Protein AF-A0A1F3XSN3-F1 (afdb_monomer_lite)

Structure (mmCIF, N/CA/C/O backbone):
data_AF-A0A1F3XSN3-F1
#
_entry.id   AF-A0A1F3XSN3-F1
#
loop_
_atom_site.group_PDB
_atom_site.id
_atom_site.type_symbol
_atom_site.label_atom_id
_atom_site.label_alt_id
_atom_site.label_comp_id
_atom_site.label_asym_id
_atom_site.label_entity_id
_atom_site.label_seq_id
_atom_site.pdbx_PDB_ins_code
_atom_site.Cartn_x
_atom_site.Cartn_y
_atom_site.Cartn_z
_atom_site.occupancy
_atom_site.B_iso_or_equiv
_atom_site.auth_seq_id
_atom_site.auth_comp_id
_atom_site.auth_asym_id
_atom_site.auth_atom_id
_atom_site.pdbx_PDB_model_num
ATOM 1 N N . MET A 1 1 ? 21.154 65.866 -58.980 1.00 44.75 1 MET A N 1
ATOM 2 C CA . MET A 1 1 ? 21.853 65.305 -57.801 1.00 44.75 1 MET A CA 1
ATOM 3 C C . MET A 1 1 ? 21.197 63.980 -57.447 1.00 44.75 1 MET A C 1
ATOM 5 O O . MET A 1 1 ? 20.109 63.982 -56.892 1.00 44.75 1 MET A O 1
ATOM 9 N N . ILE A 1 2 ? 21.806 62.867 -57.853 1.00 38.47 2 ILE A N 1
ATOM 10 C CA . ILE A 1 2 ? 21.285 61.507 -57.655 1.00 38.47 2 ILE A CA 1
ATOM 11 C C . ILE A 1 2 ? 22.089 60.888 -56.507 1.00 38.47 2 ILE A C 1
ATOM 13 O O . ILE A 1 2 ? 23.313 60.822 -56.593 1.00 38.47 2 ILE A O 1
ATOM 17 N N . ARG A 1 3 ? 21.422 60.500 -55.415 1.00 43.31 3 ARG A N 1
ATOM 18 C CA . ARG A 1 3 ? 22.039 59.786 -54.287 1.00 43.31 3 ARG A CA 1
ATOM 19 C C . ARG A 1 3 ? 21.885 58.281 -54.514 1.00 43.31 3 ARG A C 1
ATOM 21 O O . ARG A 1 3 ? 20.764 57.792 -54.589 1.00 43.31 3 ARG A O 1
ATOM 28 N N . PHE A 1 4 ? 23.005 57.570 -54.611 1.00 36.75 4 PHE A N 1
ATOM 29 C CA . PHE A 1 4 ? 23.053 56.110 -54.550 1.00 36.75 4 PHE A CA 1
ATOM 30 C C . PHE A 1 4 ? 23.064 55.667 -53.080 1.00 36.75 4 PHE A C 1
ATOM 32 O O . PHE A 1 4 ? 23.956 56.056 -52.328 1.00 36.75 4 PHE A O 1
ATOM 39 N N . SER A 1 5 ? 22.085 54.853 -52.682 1.00 39.66 5 SER A N 1
ATOM 40 C CA . SER A 1 5 ? 22.110 54.098 -51.425 1.00 39.66 5 SER A CA 1
ATOM 41 C C . SER A 1 5 ? 22.762 52.742 -51.675 1.00 39.66 5 SER A C 1
ATOM 43 O O . SER A 1 5 ? 22.274 51.960 -52.489 1.00 39.66 5 SER A O 1
ATOM 45 N N . ALA A 1 6 ? 23.857 52.460 -50.973 1.00 37.88 6 ALA A N 1
ATOM 46 C CA . ALA A 1 6 ? 24.464 51.137 -50.924 1.00 37.88 6 ALA A CA 1
ATOM 47 C C . ALA A 1 6 ? 23.688 50.256 -49.931 1.00 37.88 6 ALA A C 1
ATOM 49 O O . ALA A 1 6 ? 23.520 50.623 -48.769 1.00 37.88 6 ALA A O 1
ATOM 50 N N . ILE A 1 7 ? 23.211 49.101 -50.396 1.00 38.38 7 ILE A N 1
ATOM 51 C CA . ILE A 1 7 ? 22.604 48.055 -49.566 1.00 38.38 7 ILE A CA 1
ATOM 52 C C . ILE A 1 7 ? 23.716 47.071 -49.192 1.00 38.38 7 ILE A C 1
ATOM 54 O O . ILE A 1 7 ? 24.307 46.435 -50.062 1.00 38.38 7 ILE A O 1
ATOM 58 N N . LEU A 1 8 ? 24.007 46.963 -47.896 1.00 32.59 8 LEU A N 1
ATOM 59 C CA . LEU A 1 8 ? 24.939 45.992 -47.329 1.00 32.59 8 LEU A CA 1
ATOM 60 C C . LEU A 1 8 ? 24.173 44.690 -47.039 1.00 32.59 8 LEU A C 1
ATOM 62 O O . LEU A 1 8 ? 23.321 44.659 -46.153 1.00 32.59 8 LEU A O 1
ATOM 66 N N . LEU A 1 9 ? 24.454 43.626 -47.794 1.00 31.66 9 LEU A N 1
ATOM 67 C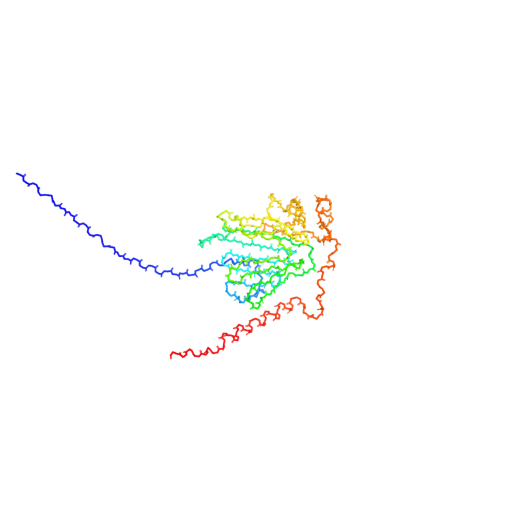 CA . LEU A 1 9 ? 23.906 42.290 -47.548 1.00 31.66 9 LEU A CA 1
ATOM 68 C C . LEU A 1 9 ? 24.814 41.553 -46.549 1.00 31.66 9 LEU A C 1
ATOM 70 O O . LEU A 1 9 ? 25.959 41.237 -46.864 1.00 31.66 9 LEU A O 1
ATOM 74 N N . VAL A 1 10 ? 24.310 41.276 -45.346 1.00 33.00 10 VAL A N 1
ATOM 75 C CA . VAL A 1 10 ? 24.984 40.421 -44.357 1.00 33.00 10 VAL A CA 1
ATOM 76 C C . VAL A 1 10 ? 24.476 38.994 -44.548 1.00 33.00 10 VAL A C 1
ATOM 78 O O . VAL A 1 10 ? 23.323 38.697 -44.248 1.00 33.00 10 VAL A O 1
ATOM 81 N N . ALA A 1 11 ? 25.326 38.111 -45.072 1.00 33.09 11 ALA A N 1
ATOM 82 C CA . ALA A 1 11 ? 25.034 36.686 -45.191 1.00 33.09 11 ALA A CA 1
ATOM 83 C C . ALA A 1 11 ? 25.354 35.978 -43.864 1.00 33.09 11 ALA A C 1
ATOM 85 O O . ALA A 1 11 ? 26.515 35.863 -43.472 1.00 33.09 11 ALA A O 1
ATOM 86 N N . THR A 1 12 ? 24.325 35.511 -43.159 1.00 36.56 12 THR A N 1
ATOM 87 C CA . THR A 1 12 ? 24.472 34.697 -41.946 1.00 36.56 12 THR A CA 1
ATOM 88 C C . THR A 1 12 ? 24.607 33.226 -42.338 1.00 36.56 12 THR A C 1
ATOM 90 O O . THR A 1 12 ? 23.674 32.627 -42.865 1.00 36.56 12 THR A O 1
ATOM 93 N N . ILE A 1 13 ? 25.779 32.642 -42.091 1.00 37.22 13 ILE A N 1
ATOM 94 C CA . ILE A 1 13 ? 26.042 31.211 -42.280 1.00 37.22 13 ILE A CA 1
ATOM 95 C C . ILE A 1 13 ? 25.455 30.458 -41.077 1.00 37.22 13 ILE A C 1
ATOM 97 O O . ILE A 1 13 ? 25.940 30.598 -39.956 1.00 37.22 13 ILE A O 1
ATOM 101 N N . LEU A 1 14 ? 24.404 29.667 -41.306 1.00 33.69 14 LEU A N 1
ATOM 102 C CA . LEU A 1 14 ? 23.848 28.728 -40.328 1.00 33.69 14 LEU A CA 1
ATOM 103 C C . LEU A 1 14 ? 24.629 27.409 -40.393 1.00 33.69 14 LEU A C 1
ATOM 105 O O . LEU A 1 14 ? 24.553 26.686 -41.383 1.00 33.69 14 LEU A O 1
ATOM 109 N N . ILE A 1 15 ? 25.368 27.093 -39.329 1.00 38.47 15 ILE A N 1
ATOM 110 C CA . ILE A 1 15 ? 25.980 25.775 -39.119 1.00 38.47 15 ILE A CA 1
ATOM 111 C C . ILE A 1 15 ? 24.962 24.904 -38.361 1.00 38.47 15 ILE A C 1
ATOM 113 O O . ILE A 1 15 ? 24.544 25.302 -37.270 1.00 38.47 15 ILE A O 1
ATOM 117 N N . PRO A 1 16 ? 24.555 23.727 -38.871 1.00 38.25 16 PRO A N 1
ATOM 118 C CA . PRO A 1 16 ? 23.726 22.808 -38.103 1.00 38.25 16 PRO A CA 1
ATOM 119 C C . PRO A 1 16 ? 24.579 22.118 -37.029 1.00 38.25 16 PRO A C 1
ATOM 121 O O . PRO A 1 16 ? 25.431 21.283 -37.324 1.00 38.25 16 PRO A O 1
ATOM 124 N N . PHE A 1 17 ? 24.336 22.461 -35.764 1.00 35.25 17 PHE A N 1
ATOM 125 C CA . PHE A 1 17 ? 24.811 21.682 -34.622 1.00 35.25 17 PHE A CA 1
ATOM 126 C C . PHE A 1 17 ? 23.989 20.390 -34.524 1.00 35.25 17 PHE A C 1
ATOM 128 O O . PHE A 1 17 ? 22.885 20.374 -33.985 1.00 35.25 17 PHE A O 1
ATOM 135 N N . SER A 1 18 ? 24.527 19.289 -35.043 1.00 41.16 18 SER A N 1
ATOM 136 C CA . SER A 1 18 ? 24.041 17.942 -34.743 1.00 41.16 18 SER A CA 1
ATOM 137 C C . SER A 1 18 ? 24.641 17.474 -33.414 1.00 41.16 18 SER A C 1
ATOM 139 O O . SER A 1 18 ? 25.705 16.858 -33.383 1.00 41.16 18 SER A O 1
ATOM 141 N N . SER A 1 19 ? 23.984 17.783 -32.297 1.00 37.16 19 SER A N 1
ATOM 142 C CA . SER A 1 19 ? 24.334 17.212 -30.993 1.00 37.16 19 SER A CA 1
ATOM 143 C C . SER A 1 19 ? 23.537 15.931 -30.749 1.00 37.16 19 SER A C 1
ATOM 145 O O . SER A 1 19 ? 22.473 15.952 -30.130 1.00 37.16 19 SER A O 1
ATOM 147 N N . SER A 1 20 ? 24.070 14.804 -31.218 1.00 41.81 20 SER A N 1
ATOM 148 C CA . SER A 1 20 ? 23.657 13.474 -30.768 1.00 41.81 20 SER A CA 1
ATOM 149 C C . SER A 1 20 ? 24.360 13.154 -29.448 1.00 41.81 20 SER A C 1
ATOM 151 O O . SER A 1 20 ? 25.423 12.543 -29.436 1.00 41.81 20 SER A O 1
ATOM 153 N N . PHE A 1 21 ? 23.772 13.576 -28.330 1.00 37.62 21 PHE A N 1
ATOM 154 C CA . PHE A 1 21 ? 24.111 13.070 -26.998 1.00 37.62 21 PHE A CA 1
ATOM 155 C C . PHE A 1 21 ? 22.884 12.356 -26.428 1.00 37.62 21 PHE A C 1
ATOM 157 O O . PHE A 1 21 ? 22.103 12.923 -25.671 1.00 37.62 21 PHE A O 1
ATOM 164 N N . ALA A 1 22 ? 22.706 11.090 -26.807 1.00 36.38 22 ALA A N 1
ATOM 165 C CA . ALA A 1 22 ? 21.833 10.170 -26.088 1.00 36.38 22 ALA A CA 1
ATOM 166 C C . ALA A 1 22 ? 22.647 9.527 -24.957 1.00 36.38 22 ALA A C 1
ATOM 168 O O . ALA A 1 22 ? 23.094 8.388 -25.053 1.00 36.38 22 ALA A O 1
ATOM 169 N N . ALA A 1 23 ? 22.896 10.287 -23.891 1.00 35.91 23 ALA A N 1
ATOM 170 C CA . ALA A 1 23 ? 23.282 9.695 -22.620 1.00 35.91 23 ALA A CA 1
ATOM 171 C C . ALA A 1 23 ? 21.993 9.213 -21.942 1.00 35.91 23 ALA A C 1
ATOM 173 O O . ALA A 1 23 ? 21.314 9.985 -21.269 1.00 35.91 23 ALA A O 1
ATOM 174 N N . GLU A 1 24 ? 21.626 7.945 -22.147 1.00 36.31 24 GLU A N 1
ATOM 175 C CA . GLU A 1 24 ? 20.597 7.270 -21.349 1.00 36.31 24 GLU A CA 1
ATOM 176 C C . GLU A 1 24 ? 21.097 7.104 -19.903 1.00 36.31 24 GLU A C 1
ATOM 178 O O . GLU A 1 24 ? 21.487 6.022 -19.464 1.00 36.31 24 GLU A O 1
ATOM 183 N N . SER A 1 25 ? 21.092 8.183 -19.119 1.00 34.25 25 SER A N 1
ATOM 184 C CA . SER A 1 25 ? 21.145 8.071 -17.665 1.00 34.25 25 SER A CA 1
ATOM 185 C C . SER A 1 25 ? 19.733 7.755 -17.170 1.00 34.25 25 SER A C 1
ATOM 187 O O . SER A 1 25 ? 18.961 8.617 -16.759 1.00 34.25 25 SER A O 1
ATOM 189 N N . SER A 1 26 ? 19.347 6.477 -17.240 1.00 37.62 26 SER A N 1
ATOM 190 C CA . SER A 1 26 ? 18.107 6.023 -16.610 1.00 37.62 26 SER A CA 1
ATOM 191 C C . SER A 1 26 ? 18.273 6.114 -15.088 1.00 37.62 26 SER A C 1
ATOM 193 O O . SER A 1 26 ? 18.735 5.168 -14.443 1.00 37.62 26 SER A O 1
ATOM 195 N N . LEU A 1 27 ? 17.948 7.271 -14.514 1.00 36.56 27 LEU A N 1
ATOM 196 C CA . LEU A 1 27 ? 17.851 7.482 -13.075 1.00 36.56 27 LEU A CA 1
ATOM 197 C C . LEU A 1 27 ? 16.723 6.598 -12.544 1.00 36.56 27 LEU A C 1
ATOM 199 O O . LEU A 1 27 ? 15.541 6.907 -12.660 1.00 36.56 27 LEU A O 1
ATOM 203 N N . ARG A 1 28 ? 17.104 5.439 -12.006 1.00 48.97 28 ARG A N 1
ATOM 204 C CA . ARG A 1 28 ? 16.204 4.577 -11.242 1.00 48.97 28 ARG A CA 1
ATOM 205 C C . ARG A 1 28 ? 16.094 5.165 -9.844 1.00 48.97 28 ARG A C 1
ATOM 207 O O . ARG A 1 28 ? 17.091 5.631 -9.294 1.00 48.97 28 ARG A O 1
ATOM 214 N N . PHE A 1 29 ? 14.908 5.107 -9.252 1.00 42.91 29 PHE A N 1
ATOM 215 C CA . PHE A 1 29 ? 14.800 5.225 -7.806 1.00 42.91 29 PHE A CA 1
ATOM 216 C C . PHE A 1 29 ? 15.586 4.053 -7.202 1.00 42.91 29 PHE A C 1
ATOM 218 O O . PHE A 1 29 ? 15.157 2.900 -7.260 1.00 42.91 29 PHE A O 1
ATOM 225 N N . VAL A 1 30 ? 16.796 4.343 -6.732 1.00 50.53 30 VAL A N 1
ATOM 226 C CA . VAL A 1 30 ? 17.610 3.417 -5.949 1.00 50.53 30 VAL A CA 1
ATOM 227 C C . VAL A 1 30 ? 17.222 3.696 -4.499 1.00 50.53 30 VAL A C 1
ATOM 229 O O . VAL A 1 30 ? 17.349 4.853 -4.081 1.00 50.53 30 VAL A O 1
ATOM 232 N N . PRO A 1 31 ? 16.695 2.709 -3.746 1.00 49.59 31 PRO A N 1
ATOM 233 C CA . PRO A 1 31 ? 16.480 2.903 -2.319 1.00 49.59 31 PRO A CA 1
ATOM 234 C C . PRO A 1 31 ? 17.811 3.336 -1.700 1.00 49.59 31 PRO A C 1
ATOM 236 O O . PRO A 1 31 ? 18.880 2.985 -2.209 1.00 49.59 31 PRO A O 1
ATOM 239 N N . LYS A 1 32 ? 17.773 4.179 -0.667 1.00 50.88 32 LYS A N 1
ATOM 240 C CA . LYS A 1 32 ? 19.028 4.695 -0.121 1.00 50.88 32 LYS A CA 1
ATOM 241 C C . LYS A 1 32 ? 19.887 3.523 0.355 1.00 50.88 32 LYS A C 1
ATOM 243 O O . LYS A 1 32 ? 19.318 2.567 0.864 1.00 50.88 32 LYS A O 1
ATOM 248 N N . PRO A 1 33 ? 21.226 3.604 0.280 1.00 42.03 33 PRO A N 1
ATOM 249 C CA . PRO A 1 33 ? 22.100 2.534 0.763 1.00 42.03 33 PRO A CA 1
ATOM 250 C C . PRO A 1 33 ? 21.819 2.105 2.212 1.00 42.03 33 PRO A C 1
ATOM 252 O O . PRO A 1 33 ? 22.052 0.960 2.556 1.00 42.03 33 PRO A O 1
ATOM 255 N N . GLU A 1 34 ? 21.286 3.005 3.044 1.00 50.28 34 GLU A N 1
ATOM 256 C CA . GLU A 1 34 ? 20.852 2.738 4.427 1.00 50.28 34 GLU A CA 1
ATOM 257 C C . GLU A 1 34 ? 19.577 1.878 4.546 1.00 50.28 34 GLU A C 1
ATOM 259 O O . GLU A 1 34 ? 19.353 1.266 5.586 1.00 50.28 34 GLU A O 1
ATOM 264 N N . ASP A 1 35 ? 18.764 1.805 3.488 1.00 51.00 35 ASP A N 1
ATOM 265 C CA . ASP A 1 35 ? 17.608 0.906 3.377 1.00 51.00 35 ASP A CA 1
ATOM 266 C C . ASP A 1 35 ? 17.990 -0.470 2.790 1.00 51.00 35 ASP A C 1
ATOM 268 O O . ASP A 1 35 ? 17.192 -1.411 2.872 1.00 51.00 35 ASP A O 1
ATOM 272 N N . LEU A 1 36 ? 19.184 -0.579 2.187 1.00 52.62 36 LEU A N 1
ATOM 273 C CA . LEU A 1 36 ? 19.701 -1.790 1.550 1.00 52.62 36 LEU A CA 1
ATOM 274 C C . LEU A 1 36 ? 20.571 -2.565 2.554 1.00 52.62 36 LEU A C 1
ATOM 276 O O . LEU A 1 36 ? 21.517 -2.024 3.122 1.00 52.62 36 LEU A O 1
ATOM 280 N N . ASP A 1 37 ? 20.275 -3.845 2.777 1.00 57.84 37 ASP A N 1
ATOM 281 C CA . ASP A 1 37 ? 21.139 -4.706 3.598 1.00 57.84 37 ASP A CA 1
ATOM 282 C C . ASP A 1 37 ? 22.314 -5.256 2.766 1.00 57.84 37 ASP A C 1
ATOM 284 O O . ASP A 1 37 ? 22.218 -5.371 1.544 1.00 57.84 37 ASP A O 1
ATOM 288 N N . SER A 1 38 ? 23.407 -5.677 3.411 1.00 51.25 38 SER A N 1
ATOM 289 C CA . SER A 1 38 ? 24.555 -6.312 2.737 1.00 51.25 38 SER A CA 1
ATOM 290 C C . SER A 1 38 ? 24.185 -7.587 1.968 1.00 51.25 38 SER A C 1
ATOM 292 O O . SER A 1 38 ? 24.946 -8.031 1.113 1.00 51.25 38 SER A O 1
ATOM 294 N N . ASP A 1 39 ? 23.021 -8.167 2.276 1.00 58.84 39 ASP A N 1
ATOM 295 C CA . ASP A 1 39 ? 22.520 -9.421 1.708 1.00 58.84 39 ASP A CA 1
ATOM 296 C C . ASP A 1 39 ? 21.471 -9.195 0.606 1.00 58.84 39 ASP A C 1
ATOM 298 O O . ASP A 1 39 ? 20.666 -10.084 0.309 1.00 58.84 39 ASP A O 1
ATOM 302 N N . GLU A 1 40 ? 21.419 -7.999 0.017 1.00 58.94 40 GLU A N 1
ATOM 303 C CA . GLU A 1 40 ? 20.516 -7.741 -1.096 1.00 58.94 40 GLU A CA 1
ATOM 304 C C . GLU A 1 40 ? 20.856 -8.568 -2.328 1.00 58.94 40 GLU A C 1
ATOM 306 O O . GLU A 1 40 ? 21.959 -8.530 -2.876 1.00 58.94 40 GLU A O 1
ATOM 311 N N . ARG A 1 41 ? 19.840 -9.278 -2.817 1.00 63.62 41 ARG A N 1
ATOM 312 C CA . ARG A 1 41 ? 19.935 -10.067 -4.036 1.00 63.62 41 ARG A CA 1
ATOM 313 C C . ARG A 1 41 ? 19.044 -9.447 -5.107 1.00 63.62 41 ARG A C 1
ATOM 315 O O . ARG A 1 41 ? 17.819 -9.367 -4.973 1.00 63.62 41 ARG A O 1
ATOM 322 N N . LYS A 1 42 ? 19.669 -8.968 -6.184 1.00 63.50 42 LYS A N 1
ATOM 323 C CA . LYS A 1 42 ? 18.975 -8.361 -7.325 1.00 63.50 42 LYS A CA 1
ATOM 324 C C . LYS A 1 42 ? 18.506 -9.456 -8.279 1.00 63.50 42 LYS A C 1
ATOM 326 O O . LYS A 1 42 ? 19.326 -10.073 -8.951 1.00 63.50 42 LYS A O 1
ATOM 331 N N . VAL A 1 43 ? 17.195 -9.654 -8.403 1.00 64.81 43 VAL A N 1
ATOM 332 C CA . VAL A 1 43 ? 16.636 -10.534 -9.437 1.00 64.81 43 VAL A CA 1
ATOM 333 C C . VAL A 1 43 ? 16.654 -9.761 -10.752 1.00 64.81 43 VAL A C 1
ATOM 335 O O . VAL A 1 43 ? 16.045 -8.691 -10.874 1.00 64.81 43 VAL A O 1
ATOM 338 N N . LYS A 1 44 ? 17.380 -10.264 -11.756 1.00 62.09 44 LYS A N 1
ATOM 339 C CA . LYS A 1 44 ? 17.382 -9.651 -13.091 1.00 62.09 44 LYS A CA 1
ATOM 340 C C . LYS A 1 44 ? 15.962 -9.699 -13.665 1.00 62.09 44 LYS A C 1
ATOM 342 O O . LYS A 1 44 ? 15.296 -10.726 -13.586 1.00 62.09 44 LYS A O 1
ATOM 347 N N . SER A 1 45 ? 15.483 -8.575 -14.190 1.00 57.69 45 SER A N 1
ATOM 348 C CA . SER A 1 45 ? 14.051 -8.381 -14.396 1.00 57.69 45 SER A CA 1
ATOM 349 C C . SER A 1 45 ? 13.533 -8.810 -15.771 1.00 57.69 45 SER A C 1
ATOM 351 O O . SER A 1 45 ? 14.272 -8.794 -16.761 1.00 57.69 45 SER A O 1
ATOM 353 N N . PRO A 1 46 ? 12.232 -9.127 -15.853 1.00 60.47 46 PRO A N 1
ATOM 354 C CA . PRO A 1 46 ? 11.499 -9.151 -17.106 1.00 60.47 46 PRO A CA 1
ATOM 355 C C . PRO A 1 46 ? 11.212 -7.712 -17.575 1.00 60.47 46 PRO A C 1
ATOM 357 O O . PRO A 1 46 ? 10.576 -6.921 -16.876 1.00 60.47 46 PRO A O 1
ATOM 360 N N . GLY A 1 47 ? 11.666 -7.371 -18.782 1.00 74.00 47 GLY A N 1
ATOM 361 C CA . GLY A 1 47 ? 11.385 -6.076 -19.411 1.00 74.00 47 GLY A CA 1
ATOM 362 C C . GLY A 1 47 ? 12.025 -4.888 -18.683 1.00 74.00 47 GLY A C 1
ATOM 363 O O . GLY A 1 47 ? 13.236 -4.855 -18.481 1.00 74.00 47 GLY A O 1
ATOM 364 N N . ASN A 1 48 ? 11.201 -3.904 -18.304 1.00 78.25 48 ASN A N 1
ATOM 365 C CA . ASN A 1 48 ? 11.651 -2.632 -17.720 1.00 78.25 48 ASN A CA 1
ATOM 366 C C . ASN A 1 48 ? 11.616 -2.608 -16.187 1.00 78.25 48 ASN A C 1
ATOM 368 O O . ASN A 1 48 ? 11.896 -1.569 -15.585 1.00 78.25 48 ASN A O 1
ATOM 372 N N . LEU A 1 49 ? 11.240 -3.717 -15.548 1.00 80.19 49 LEU A N 1
ATOM 373 C CA . LEU A 1 49 ? 11.137 -3.775 -14.095 1.00 80.19 49 LEU A CA 1
ATOM 374 C C . LEU A 1 49 ? 12.507 -3.966 -13.432 1.00 80.19 49 LEU A C 1
ATOM 376 O O . LEU A 1 49 ? 13.554 -4.022 -14.070 1.00 80.19 49 LEU A O 1
ATOM 380 N N . SER A 1 50 ? 12.550 -4.028 -12.117 1.00 79.31 50 SER A N 1
ATOM 381 C CA . SER A 1 50 ? 13.678 -4.470 -11.303 1.00 79.31 50 SER A CA 1
ATOM 382 C C . SER A 1 50 ? 13.067 -5.022 -10.045 1.00 79.31 50 SER A C 1
ATOM 384 O O . SER A 1 50 ? 12.297 -4.308 -9.409 1.00 79.31 50 SER A O 1
ATOM 386 N N . VAL A 1 51 ? 13.360 -6.282 -9.732 1.00 76.88 51 VAL A N 1
ATOM 387 C CA . VAL A 1 51 ? 12.844 -6.914 -8.525 1.00 76.88 51 VAL A CA 1
ATOM 388 C C . VAL A 1 51 ? 14.005 -7.142 -7.570 1.00 76.88 51 VAL A C 1
ATOM 390 O O . VAL A 1 51 ? 15.019 -7.728 -7.949 1.00 76.88 51 VAL A O 1
ATOM 393 N N . MET A 1 52 ? 13.891 -6.628 -6.351 1.00 78.00 52 MET A N 1
ATOM 394 C CA . MET A 1 52 ? 14.898 -6.803 -5.304 1.00 78.00 52 MET A CA 1
ATOM 395 C C . MET A 1 52 ? 14.229 -7.370 -4.061 1.00 78.00 52 MET A C 1
ATOM 397 O O . MET A 1 52 ? 13.146 -6.921 -3.681 1.00 78.00 52 MET A O 1
ATOM 401 N N . TYR A 1 53 ? 14.886 -8.348 -3.442 1.00 74.12 53 TYR A N 1
ATOM 402 C CA . TYR A 1 53 ? 14.497 -8.881 -2.145 1.00 74.12 53 TYR A CA 1
ATOM 403 C C . TYR A 1 53 ? 15.623 -8.626 -1.148 1.00 74.12 53 TYR A C 1
ATOM 405 O O . TYR A 1 53 ? 16.749 -9.091 -1.341 1.00 74.12 53 TYR A O 1
ATOM 413 N N . GLY A 1 54 ? 15.322 -7.878 -0.090 1.00 71.12 54 GLY A N 1
ATOM 414 C CA . GLY A 1 54 ? 16.247 -7.711 1.025 1.00 71.12 54 GLY A CA 1
ATOM 415 C C . GLY A 1 54 ? 16.016 -8.819 2.045 1.00 71.12 54 GLY A C 1
ATOM 416 O O . GLY A 1 54 ? 14.983 -8.820 2.707 1.00 71.12 54 GLY A O 1
ATOM 417 N N . GLY A 1 55 ? 16.954 -9.761 2.184 1.00 64.75 55 GLY A N 1
ATOM 418 C CA . GLY A 1 55 ? 16.785 -10.939 3.048 1.00 64.75 55 GLY A CA 1
ATOM 419 C C . GLY A 1 55 ? 16.497 -10.590 4.513 1.00 64.75 55 GLY A C 1
ATOM 420 O O . GLY A 1 55 ? 15.507 -11.049 5.082 1.00 64.75 55 GLY A O 1
ATOM 421 N N . LYS A 1 56 ? 17.301 -9.707 5.121 1.00 65.38 56 LYS A N 1
ATOM 422 C CA . LYS A 1 56 ? 17.081 -9.275 6.513 1.00 65.38 56 LYS A CA 1
ATOM 423 C C . LYS A 1 56 ? 15.957 -8.241 6.647 1.00 65.38 56 LYS A C 1
ATOM 425 O O . LYS A 1 56 ? 15.203 -8.258 7.625 1.00 65.38 56 LYS A O 1
ATOM 430 N N . SER A 1 57 ? 15.824 -7.344 5.664 1.00 60.56 57 SER A N 1
ATOM 431 C CA . SER A 1 57 ? 14.783 -6.309 5.663 1.00 60.56 57 SER A CA 1
ATOM 432 C C . SER A 1 57 ? 13.392 -6.865 5.328 1.00 60.56 57 SER A C 1
ATOM 434 O O . SER A 1 57 ? 12.376 -6.239 5.645 1.00 60.56 57 SER A O 1
ATOM 436 N N . ARG A 1 58 ? 13.336 -8.071 4.743 1.00 72.75 58 ARG A N 1
ATOM 437 C CA . ARG A 1 58 ? 12.138 -8.756 4.239 1.00 72.75 58 ARG A CA 1
ATOM 438 C C . ARG A 1 58 ? 11.241 -7.791 3.465 1.00 72.75 58 ARG A C 1
ATOM 440 O O . ARG A 1 58 ? 10.036 -7.662 3.723 1.00 72.75 58 ARG A O 1
ATOM 447 N N . MET A 1 59 ? 11.887 -7.043 2.574 1.00 80.19 59 MET A N 1
ATOM 448 C CA . MET A 1 59 ? 11.265 -6.077 1.681 1.00 80.19 59 MET A CA 1
ATOM 449 C C . MET A 1 59 ? 11.352 -6.574 0.247 1.00 80.19 59 MET A C 1
ATOM 451 O O . MET A 1 59 ? 12.389 -7.072 -0.183 1.00 80.19 59 MET A O 1
ATOM 455 N N . ILE A 1 60 ? 10.252 -6.413 -0.481 1.00 79.88 60 ILE A N 1
ATOM 456 C CA . ILE A 1 60 ? 10.179 -6.666 -1.915 1.00 79.88 60 ILE A CA 1
ATOM 457 C C . ILE A 1 60 ? 10.063 -5.314 -2.601 1.00 79.88 60 ILE A C 1
ATOM 459 O O . ILE A 1 60 ? 9.115 -4.568 -2.339 1.00 79.88 60 ILE A O 1
ATOM 463 N N . TYR A 1 61 ? 11.008 -5.020 -3.485 1.00 84.56 61 TYR A N 1
ATOM 464 C CA . TYR A 1 61 ? 10.970 -3.851 -4.349 1.00 84.56 61 TYR A CA 1
ATOM 465 C C . TYR A 1 61 ? 10.658 -4.280 -5.768 1.00 84.56 61 TYR A C 1
ATOM 467 O O . TYR A 1 61 ? 11.299 -5.190 -6.283 1.00 84.56 61 TYR A O 1
ATOM 475 N N . VAL A 1 62 ? 9.718 -3.595 -6.408 1.00 81.12 62 VAL A N 1
ATOM 476 C CA . VAL A 1 62 ? 9.474 -3.703 -7.847 1.00 81.12 62 VAL A CA 1
ATOM 477 C C . VAL A 1 62 ? 9.536 -2.301 -8.422 1.00 81.12 62 VAL A C 1
ATOM 479 O O . VAL A 1 62 ? 8.681 -1.483 -8.102 1.00 81.12 62 VAL A O 1
ATOM 482 N N . SER A 1 63 ? 10.535 -1.989 -9.241 1.00 83.00 63 SER A N 1
ATOM 483 C CA . SER A 1 63 ? 10.720 -0.626 -9.748 1.00 83.00 63 SER A CA 1
ATOM 484 C C . SER A 1 63 ? 10.944 -0.550 -11.251 1.00 83.00 63 SER A C 1
ATOM 486 O O . SER A 1 63 ? 11.483 -1.465 -11.866 1.00 83.00 63 SER A O 1
ATOM 488 N N . ASN A 1 64 ? 10.538 0.568 -11.845 1.00 82.56 64 ASN A N 1
ATOM 489 C CA . ASN A 1 64 ? 10.995 1.036 -13.149 1.00 82.56 64 ASN A CA 1
ATOM 490 C C . ASN A 1 64 ? 11.366 2.528 -13.057 1.00 82.56 64 ASN A C 1
ATOM 492 O O . ASN A 1 64 ? 11.608 3.045 -11.968 1.00 82.56 64 ASN A O 1
ATOM 496 N N . GLN A 1 65 ? 11.443 3.224 -14.194 1.00 77.31 65 GLN A N 1
ATOM 497 C CA . GLN A 1 65 ? 11.782 4.652 -14.226 1.00 77.31 65 GLN A CA 1
ATOM 498 C C . GLN A 1 65 ? 10.739 5.548 -13.530 1.00 77.31 65 GLN A C 1
ATOM 500 O O . GLN A 1 65 ? 11.090 6.608 -13.027 1.00 77.31 65 GLN A O 1
ATOM 505 N N . THR A 1 66 ? 9.467 5.143 -13.492 1.00 79.06 66 THR A N 1
ATOM 506 C CA . THR A 1 66 ? 8.356 5.983 -13.012 1.00 79.06 66 THR A CA 1
ATOM 507 C C . THR A 1 66 ? 7.814 5.534 -11.660 1.00 79.06 66 THR A C 1
ATOM 509 O O . THR A 1 66 ? 7.428 6.368 -10.843 1.00 79.06 66 THR A O 1
ATOM 512 N N . TYR A 1 67 ? 7.768 4.226 -11.420 1.00 83.50 67 TYR A N 1
ATOM 513 C CA . TYR A 1 67 ? 7.121 3.615 -10.267 1.00 83.50 67 TYR A CA 1
ATOM 514 C C . TYR A 1 67 ? 8.111 2.778 -9.472 1.00 83.50 67 TYR A C 1
ATOM 516 O O . TYR A 1 67 ? 8.947 2.074 -10.033 1.00 83.50 67 TYR A O 1
ATOM 524 N N . THR A 1 68 ? 7.981 2.822 -8.153 1.00 86.81 68 THR A N 1
ATOM 525 C CA . THR A 1 68 ? 8.589 1.865 -7.234 1.00 86.81 68 THR A CA 1
ATOM 526 C C . THR A 1 68 ? 7.523 1.370 -6.273 1.00 86.81 68 THR A C 1
ATOM 528 O O . THR A 1 68 ? 6.893 2.145 -5.560 1.00 86.81 68 THR A O 1
ATOM 531 N N . TYR A 1 69 ? 7.328 0.063 -6.251 1.00 88.00 69 TYR A N 1
ATOM 532 C CA . TYR A 1 69 ? 6.472 -0.630 -5.308 1.00 88.00 69 TYR A CA 1
ATOM 533 C C . TYR A 1 69 ? 7.339 -1.230 -4.219 1.00 88.00 69 TYR A C 1
ATOM 535 O O . TYR A 1 69 ? 8.325 -1.900 -4.519 1.00 88.00 69 TYR A O 1
ATOM 543 N N . THR A 1 70 ? 6.958 -1.016 -2.966 1.00 88.31 70 THR A N 1
ATOM 544 C CA . THR A 1 70 ? 7.629 -1.619 -1.818 1.00 88.31 70 THR A CA 1
ATOM 545 C C . THR A 1 70 ? 6.610 -2.354 -0.971 1.00 88.31 70 THR A C 1
ATOM 547 O O . THR A 1 70 ? 5.676 -1.747 -0.449 1.00 88.31 70 THR A O 1
ATOM 550 N N . LEU A 1 71 ? 6.812 -3.653 -0.786 1.00 87.12 71 LEU A N 1
ATOM 551 C CA . LEU A 1 71 ? 6.052 -4.461 0.158 1.00 87.12 71 LEU A CA 1
ATOM 552 C C . LEU A 1 71 ? 6.975 -4.846 1.317 1.00 87.12 71 LEU A C 1
ATOM 554 O O . LEU A 1 71 ? 8.025 -5.441 1.095 1.00 87.12 71 LEU A O 1
ATOM 558 N N . SER A 1 72 ? 6.624 -4.462 2.547 1.00 84.19 72 SER A N 1
ATOM 559 C CA . SER A 1 72 ? 7.505 -4.607 3.717 1.00 84.19 72 SER A CA 1
ATOM 560 C C . SER A 1 72 ? 6.879 -5.481 4.794 1.00 84.19 72 SER A C 1
ATOM 562 O O . SER A 1 72 ? 5.866 -5.102 5.387 1.00 84.19 72 SER A O 1
ATOM 564 N N . LYS A 1 73 ? 7.524 -6.608 5.121 1.00 79.75 73 LYS A N 1
ATOM 565 C CA . LYS A 1 73 ? 7.138 -7.425 6.281 1.00 79.75 73 LYS A CA 1
ATOM 566 C C . LYS A 1 73 ? 7.466 -6.728 7.599 1.00 79.75 73 LYS A C 1
ATOM 568 O O . LYS A 1 73 ? 6.648 -6.741 8.516 1.00 79.75 73 LYS A O 1
ATOM 573 N N . GLN A 1 74 ? 8.627 -6.073 7.691 1.00 75.81 74 GLN A N 1
ATOM 574 C CA . GLN A 1 74 ? 9.053 -5.365 8.906 1.00 75.81 74 GLN A CA 1
ATOM 575 C C . GLN A 1 74 ? 8.066 -4.275 9.329 1.00 75.81 74 GLN A C 1
ATOM 577 O O . GLN A 1 74 ? 7.783 -4.124 10.520 1.00 75.81 74 GLN A O 1
ATOM 582 N N . ASN A 1 75 ? 7.466 -3.563 8.369 1.00 78.81 75 ASN A N 1
ATOM 583 C CA . ASN A 1 75 ? 6.391 -2.619 8.664 1.00 78.81 75 ASN A CA 1
ATOM 584 C C . ASN A 1 75 ? 5.001 -3.263 8.625 1.00 78.81 75 ASN A C 1
ATOM 586 O O . ASN A 1 75 ? 4.050 -2.687 8.096 1.00 78.81 75 ASN A O 1
ATOM 590 N N . ARG A 1 76 ? 4.920 -4.488 9.159 1.00 81.69 76 ARG A N 1
ATOM 591 C CA . ARG A 1 76 ? 3.715 -5.308 9.293 1.00 81.69 76 ARG A CA 1
ATOM 592 C C . ARG A 1 76 ? 2.842 -5.293 8.042 1.00 81.69 76 ARG A C 1
ATOM 594 O O . ARG A 1 76 ? 1.634 -5.090 8.134 1.00 81.69 76 ARG A O 1
ATOM 601 N N . GLY A 1 77 ? 3.468 -5.473 6.883 1.00 74.62 77 GLY A N 1
ATOM 602 C CA . GLY A 1 77 ? 2.749 -5.673 5.638 1.00 74.62 77 GLY A CA 1
ATOM 603 C C . GLY A 1 77 ? 2.375 -4.426 4.855 1.00 74.62 77 GLY A C 1
ATOM 604 O O . GLY A 1 77 ? 1.491 -4.491 4.004 1.00 74.62 77 GLY A O 1
ATOM 605 N N . SER A 1 78 ? 3.016 -3.289 5.131 1.00 89.06 78 SER A N 1
ATOM 606 C CA . SER A 1 78 ? 2.742 -2.075 4.368 1.00 89.06 78 SER A CA 1
ATOM 607 C C . SER A 1 78 ? 3.072 -2.264 2.889 1.00 89.06 78 SER A C 1
ATOM 609 O O . SER A 1 78 ? 4.183 -2.700 2.569 1.00 89.06 78 SER A O 1
ATOM 611 N N . PHE A 1 79 ? 2.161 -1.839 2.024 1.00 92.81 79 PHE A N 1
ATOM 612 C CA . PHE A 1 79 ? 2.357 -1.715 0.588 1.00 92.81 79 PHE A CA 1
ATOM 613 C C . PHE A 1 79 ? 2.500 -0.236 0.238 1.00 92.81 79 PHE A C 1
ATOM 615 O O . PHE A 1 79 ? 1.611 0.568 0.505 1.00 92.81 79 PHE A O 1
ATOM 622 N N . GLN A 1 80 ? 3.644 0.144 -0.309 1.00 91.94 80 GLN A N 1
ATOM 623 C CA . GLN A 1 80 ? 3.959 1.520 -0.662 1.00 91.94 80 GLN A CA 1
ATOM 624 C C . GLN A 1 80 ? 4.093 1.626 -2.174 1.00 91.94 80 GLN A C 1
ATOM 626 O O . GLN A 1 80 ? 4.735 0.789 -2.807 1.00 91.94 80 GLN A O 1
ATOM 631 N N . ILE A 1 81 ? 3.506 2.677 -2.729 1.00 90.25 81 ILE A N 1
ATOM 632 C CA . ILE A 1 81 ? 3.645 3.063 -4.124 1.00 90.25 81 ILE A CA 1
ATOM 633 C C . ILE A 1 81 ? 4.368 4.402 -4.128 1.00 90.25 81 ILE A C 1
ATOM 635 O O . ILE A 1 81 ? 3.777 5.436 -3.823 1.00 90.25 81 ILE A O 1
ATOM 639 N N . ALA A 1 82 ? 5.651 4.375 -4.453 1.00 86.31 82 ALA A N 1
ATOM 640 C CA . ALA A 1 82 ? 6.391 5.568 -4.804 1.00 86.31 82 ALA A CA 1
ATOM 641 C C . ALA A 1 82 ? 6.241 5.813 -6.307 1.00 86.31 82 ALA A C 1
ATOM 643 O O . ALA A 1 82 ? 6.385 4.897 -7.120 1.00 86.31 82 ALA A O 1
ATOM 644 N N . PHE A 1 83 ? 5.948 7.046 -6.687 1.00 83.94 83 PHE A N 1
ATOM 645 C CA . PHE A 1 83 ? 5.934 7.458 -8.083 1.00 83.94 83 PHE A CA 1
ATOM 646 C C . PHE A 1 83 ? 6.637 8.796 -8.229 1.00 83.94 83 PHE A C 1
ATOM 648 O O . PHE A 1 83 ? 6.562 9.640 -7.337 1.00 83.94 83 PHE A O 1
ATOM 655 N N . THR A 1 84 ? 7.332 8.968 -9.349 1.00 79.25 84 THR A N 1
ATOM 656 C CA . THR A 1 84 ? 8.026 10.209 -9.694 1.00 79.25 84 THR A CA 1
ATOM 657 C C . THR A 1 84 ? 7.359 10.880 -10.886 1.00 79.25 84 THR A C 1
ATOM 659 O O . THR A 1 84 ? 6.917 10.211 -11.822 1.00 79.25 84 THR A O 1
ATOM 662 N N . ASN A 1 85 ? 7.287 12.208 -10.851 1.00 71.31 85 ASN A N 1
ATOM 663 C CA . ASN A 1 85 ? 6.886 13.021 -11.998 1.00 71.31 85 ASN A CA 1
ATOM 664 C C . ASN A 1 85 ? 8.085 13.577 -12.786 1.00 71.31 85 ASN A C 1
ATOM 666 O O . ASN A 1 85 ? 7.894 14.265 -13.791 1.00 71.31 85 ASN A O 1
ATOM 670 N N . SER A 1 86 ? 9.313 13.303 -12.335 1.00 61.50 86 SER A N 1
ATOM 671 C CA . SER A 1 86 ? 10.520 13.893 -12.906 1.00 61.50 86 SER A CA 1
ATOM 672 C C . SER A 1 86 ? 10.843 13.262 -14.268 1.00 61.50 86 SER A C 1
ATOM 674 O O . SER A 1 86 ? 11.242 12.106 -14.380 1.00 61.50 86 SER A O 1
ATOM 676 N N . GLN A 1 87 ? 10.682 14.070 -15.321 1.00 55.12 87 GLN A N 1
ATOM 677 C CA . GLN A 1 87 ? 11.416 13.930 -16.587 1.00 55.12 87 GLN A CA 1
ATOM 678 C C . GLN A 1 87 ? 12.849 14.489 -16.472 1.00 55.12 87 GLN A C 1
ATOM 680 O O . GLN A 1 87 ? 13.636 14.404 -17.409 1.00 55.12 87 GLN A O 1
ATOM 685 N N . THR A 1 88 ? 13.191 15.108 -15.339 1.00 50.69 88 THR A N 1
ATOM 686 C CA . THR A 1 88 ? 14.386 15.936 -15.164 1.00 50.69 88 THR A CA 1
ATOM 687 C C . THR A 1 88 ? 15.279 15.359 -14.067 1.00 50.69 88 THR A C 1
ATOM 689 O O . THR A 1 88 ? 14.900 15.263 -12.898 1.00 50.69 88 THR A O 1
ATOM 692 N N . GLY A 1 89 ? 16.475 14.926 -14.461 1.00 50.62 89 GLY A N 1
ATOM 693 C CA . GLY A 1 89 ? 17.366 14.064 -13.683 1.00 50.62 89 GLY A CA 1
ATOM 694 C C . GLY A 1 89 ? 18.100 14.683 -12.488 1.00 50.62 89 GLY A C 1
ATOM 695 O O . GLY A 1 89 ? 19.230 14.281 -12.243 1.00 50.62 89 GLY A O 1
ATOM 696 N N . ALA A 1 90 ? 17.522 15.634 -11.741 1.00 47.28 90 ALA A N 1
ATOM 697 C CA . ALA A 1 90 ? 18.282 16.331 -10.692 1.00 47.28 90 ALA A CA 1
ATOM 698 C C . ALA A 1 90 ? 17.764 16.243 -9.244 1.00 47.28 90 ALA A C 1
ATOM 700 O O . ALA A 1 90 ? 18.579 16.459 -8.364 1.00 47.28 90 ALA A O 1
ATOM 701 N N . ASN A 1 91 ? 16.508 15.883 -8.927 1.00 55.62 91 ASN A N 1
ATOM 702 C CA . ASN A 1 91 ? 16.065 15.769 -7.516 1.00 55.62 91 ASN A CA 1
ATOM 703 C C . ASN A 1 91 ? 14.887 14.791 -7.316 1.00 55.62 91 ASN A C 1
ATOM 705 O O . ASN A 1 91 ? 13.747 15.198 -7.106 1.00 55.62 91 ASN A O 1
ATOM 709 N N . ALA A 1 92 ? 15.139 13.479 -7.339 1.00 62.38 92 ALA A N 1
ATOM 710 C CA . ALA A 1 92 ? 14.077 12.465 -7.234 1.00 62.38 92 ALA A CA 1
ATOM 711 C C . ALA A 1 92 ? 13.198 12.586 -5.965 1.00 62.38 92 ALA A C 1
ATOM 713 O O . ALA A 1 92 ? 12.028 12.214 -5.994 1.00 62.38 92 ALA A O 1
ATOM 714 N N . TYR A 1 93 ? 13.718 13.139 -4.862 1.00 66.12 93 TYR A N 1
ATOM 715 C CA . TYR A 1 93 ? 12.980 13.262 -3.597 1.00 66.12 93 TYR A CA 1
ATOM 716 C C . TYR A 1 93 ? 11.867 14.316 -3.630 1.00 66.12 93 TYR A C 1
ATOM 718 O O . TYR A 1 93 ? 10.738 14.013 -3.264 1.00 66.12 93 TYR A O 1
ATOM 726 N N . SER A 1 94 ? 12.134 15.536 -4.103 1.00 71.62 94 SER A N 1
ATOM 727 C CA . SER A 1 94 ? 11.105 16.590 -4.197 1.00 71.62 94 SER A CA 1
ATOM 728 C C . SER A 1 94 ? 10.075 16.324 -5.300 1.00 71.62 94 SER A C 1
ATOM 730 O O . SER A 1 94 ? 9.002 16.923 -5.314 1.00 71.62 94 SER A O 1
ATOM 732 N N . HIS A 1 95 ? 10.402 15.419 -6.221 1.00 77.12 95 HIS A N 1
ATOM 733 C CA . HIS A 1 95 ? 9.596 15.055 -7.386 1.00 77.12 95 HIS A CA 1
ATOM 734 C C . HIS A 1 95 ? 8.957 13.670 -7.271 1.00 77.12 95 HIS A C 1
ATOM 736 O O . HIS A 1 95 ? 8.432 13.157 -8.257 1.00 77.12 95 HIS A O 1
ATOM 742 N N . SER A 1 96 ? 8.991 13.069 -6.080 1.00 83.69 96 SER A N 1
ATOM 743 C CA . SER A 1 96 ? 8.291 11.823 -5.802 1.00 83.69 96 SER A CA 1
ATOM 744 C C . SER A 1 96 ? 7.262 11.996 -4.701 1.00 83.69 96 SER A C 1
ATOM 746 O O . SER A 1 96 ? 7.442 12.782 -3.767 1.00 83.69 96 SER A O 1
ATOM 748 N N . ALA A 1 97 ? 6.178 11.235 -4.807 1.00 87.88 97 ALA A N 1
ATOM 749 C CA . ALA A 1 97 ? 5.297 10.988 -3.681 1.00 87.88 97 ALA A CA 1
ATOM 750 C C . ALA A 1 97 ? 5.233 9.505 -3.360 1.00 87.88 97 ALA A C 1
ATOM 752 O O . ALA A 1 97 ? 5.322 8.656 -4.248 1.00 87.88 97 ALA A O 1
ATOM 753 N N . ILE A 1 98 ? 5.056 9.217 -2.072 1.00 90.50 98 ILE A N 1
ATOM 754 C CA . ILE A 1 98 ? 4.879 7.860 -1.567 1.00 90.50 98 ILE A CA 1
ATOM 755 C C . ILE A 1 98 ? 3.470 7.734 -1.005 1.00 90.50 98 ILE A C 1
ATOM 757 O O . ILE A 1 98 ? 3.145 8.335 0.022 1.00 90.50 98 ILE A O 1
ATOM 761 N N . HIS A 1 99 ? 2.648 6.924 -1.667 1.00 92.81 99 HIS A N 1
ATOM 762 C CA . HIS A 1 99 ? 1.335 6.509 -1.181 1.00 92.81 99 HIS A CA 1
ATOM 763 C C . HIS A 1 99 ? 1.480 5.209 -0.391 1.00 92.81 99 HIS A C 1
ATOM 765 O O . HIS A 1 99 ? 2.029 4.237 -0.906 1.00 92.81 99 HIS A O 1
ATOM 771 N N . ALA A 1 100 ? 1.027 5.179 0.863 1.00 93.56 100 ALA A N 1
ATOM 772 C CA . ALA A 1 100 ? 1.106 3.986 1.705 1.00 93.56 100 ALA A CA 1
ATOM 773 C C . ALA A 1 100 ? -0.275 3.382 1.997 1.00 93.56 100 ALA A C 1
ATOM 775 O O . ALA A 1 100 ? -1.164 4.065 2.505 1.00 93.56 100 ALA A O 1
ATOM 776 N N . PHE A 1 101 ? -0.389 2.076 1.759 1.00 95.69 101 PHE A N 1
ATOM 777 C CA . PHE A 1 101 ? -1.542 1.240 2.068 1.00 95.69 101 PHE A CA 1
ATOM 778 C C . PHE A 1 101 ? -1.162 0.144 3.068 1.00 95.69 101 PHE A C 1
ATOM 780 O O . PHE A 1 101 ? -0.030 -0.352 3.078 1.00 95.69 101 PHE A O 1
ATOM 787 N N . PHE A 1 102 ? -2.123 -0.277 3.883 1.00 96.12 102 PHE A N 1
ATOM 788 C CA . PHE A 1 102 ? -2.033 -1.505 4.672 1.00 96.12 102 PHE A CA 1
ATOM 789 C C . PHE A 1 102 ? -3.311 -2.313 4.484 1.00 96.12 102 PHE A C 1
ATOM 791 O O . PHE A 1 102 ? -4.402 -1.748 4.454 1.00 96.12 102 PHE A O 1
ATOM 798 N N . PHE A 1 103 ? -3.159 -3.628 4.376 1.00 95.69 103 PHE A N 1
ATOM 799 C CA . PHE A 1 103 ? -4.259 -4.560 4.170 1.00 95.69 103 PHE A CA 1
ATOM 800 C C . PHE A 1 103 ? -4.422 -5.429 5.412 1.00 95.69 103 PHE A C 1
ATOM 802 O O . PHE A 1 103 ? -3.423 -5.865 5.993 1.00 95.69 103 PHE A O 1
ATOM 809 N N . PHE A 1 104 ? -5.668 -5.680 5.803 1.00 95.81 104 PHE A N 1
ATOM 810 C CA . PHE A 1 104 ? -5.992 -6.480 6.976 1.00 95.81 104 PHE A CA 1
ATOM 811 C C . PHE A 1 104 ? -7.144 -7.465 6.706 1.00 95.81 104 PHE A C 1
ATOM 813 O O . PHE A 1 104 ? -8.031 -7.153 5.904 1.00 95.81 104 PHE A O 1
ATOM 820 N N . PRO A 1 105 ? -7.186 -8.616 7.407 1.00 95.19 105 PRO A N 1
ATOM 821 C CA . PRO A 1 105 ? -6.205 -9.098 8.396 1.00 95.19 105 PRO A CA 1
ATOM 822 C C . PRO A 1 105 ? -4.870 -9.499 7.751 1.00 95.19 105 PRO A C 1
ATOM 824 O O . PRO A 1 105 ? -4.818 -9.778 6.563 1.00 95.19 105 PRO A O 1
ATOM 827 N N . ARG A 1 106 ? -3.783 -9.521 8.517 1.00 93.12 106 ARG A N 1
ATOM 828 C CA . ARG A 1 106 ? -2.431 -9.918 8.104 1.00 93.12 106 ARG A CA 1
ATOM 829 C C . ARG A 1 106 ? -2.213 -11.386 8.470 1.00 93.12 106 ARG A C 1
ATOM 831 O O . ARG A 1 106 ? -1.695 -11.704 9.538 1.00 93.12 106 ARG A O 1
ATOM 838 N N . VAL A 1 107 ? -2.657 -12.274 7.588 1.00 90.12 107 VAL A N 1
ATOM 839 C CA . VAL A 1 107 ? -2.712 -13.728 7.817 1.00 90.12 107 VAL A CA 1
ATOM 840 C C . VAL A 1 107 ? -1.479 -14.481 7.323 1.00 90.12 107 VAL A C 1
ATOM 842 O O . VAL A 1 107 ? -1.178 -15.551 7.860 1.00 90.12 107 VAL A O 1
ATOM 845 N N . ASP A 1 108 ? -0.770 -13.904 6.353 1.00 87.62 108 ASP A N 1
ATOM 846 C CA . ASP A 1 108 ? 0.370 -14.494 5.659 1.00 87.62 108 ASP A CA 1
ATOM 847 C C . ASP A 1 108 ? 1.540 -13.509 5.544 1.00 87.62 108 ASP A C 1
ATOM 849 O O . ASP A 1 108 ? 1.419 -12.304 5.781 1.00 87.62 108 ASP A O 1
ATOM 853 N N . ASP A 1 109 ? 2.699 -14.034 5.157 1.00 84.94 109 ASP A N 1
ATOM 854 C CA . ASP A 1 109 ? 3.850 -13.214 4.807 1.00 84.94 109 ASP A CA 1
ATOM 855 C C . ASP A 1 109 ? 3.728 -12.642 3.389 1.00 84.94 109 ASP A C 1
ATOM 857 O O . ASP A 1 109 ? 3.209 -13.311 2.489 1.00 84.94 109 ASP A O 1
ATOM 861 N N . PRO A 1 110 ? 4.240 -11.419 3.157 1.00 86.56 110 PRO A N 1
ATOM 862 C CA . PRO A 1 110 ? 4.308 -10.877 1.815 1.00 86.56 110 PRO A CA 1
ATOM 863 C C . PRO A 1 110 ? 5.194 -11.746 0.924 1.00 86.56 110 PRO A C 1
ATOM 865 O O . PRO A 1 110 ? 6.242 -12.234 1.344 1.00 86.56 110 PRO A O 1
ATOM 868 N N . PHE A 1 111 ? 4.786 -11.898 -0.327 1.00 86.38 111 PHE A N 1
ATOM 869 C CA . PHE A 1 111 ? 5.440 -12.781 -1.286 1.00 86.38 111 PHE A CA 1
ATOM 870 C C . PHE A 1 111 ? 5.435 -12.157 -2.683 1.00 86.38 111 PHE A C 1
ATOM 872 O O . PHE A 1 111 ? 4.613 -11.283 -2.965 1.00 86.38 111 PHE A O 1
ATOM 879 N N . PHE A 1 112 ? 6.335 -12.600 -3.563 1.00 87.81 112 PHE A N 1
ATOM 880 C CA . PHE A 1 112 ? 6.281 -12.245 -4.976 1.00 87.81 112 PHE A CA 1
ATOM 881 C C . PHE A 1 112 ? 6.599 -13.414 -5.897 1.00 87.81 112 PHE A C 1
ATOM 883 O O . PHE A 1 112 ? 7.353 -14.320 -5.551 1.00 87.81 112 PHE A O 1
ATOM 890 N N . GLU A 1 113 ? 6.081 -13.321 -7.112 1.00 86.94 113 GLU A N 1
ATOM 891 C CA . GLU A 1 113 ? 6.333 -14.250 -8.199 1.00 86.94 113 GLU A CA 1
ATOM 892 C C . GLU A 1 113 ? 6.444 -13.486 -9.521 1.00 86.94 113 GLU A C 1
ATOM 894 O O . GLU A 1 113 ? 5.796 -12.458 -9.720 1.00 86.94 113 GLU A O 1
ATOM 899 N N . ILE A 1 114 ? 7.279 -13.986 -10.430 1.00 86.12 114 ILE A N 1
ATOM 900 C CA . ILE A 1 114 ? 7.277 -13.563 -11.831 1.00 86.12 114 ILE A CA 1
ATOM 901 C C . ILE A 1 114 ? 6.423 -14.577 -12.587 1.00 86.12 114 ILE A C 1
ATOM 903 O O . ILE A 1 114 ? 6.767 -15.756 -12.618 1.00 86.12 114 ILE A O 1
ATOM 907 N N . LEU A 1 115 ? 5.321 -14.110 -13.166 1.00 90.88 115 LEU A N 1
ATOM 908 C CA . LEU A 1 115 ? 4.388 -14.921 -13.942 1.00 90.88 115 LEU A CA 1
ATOM 909 C C . LEU A 1 115 ? 5.008 -15.338 -15.285 1.00 90.88 115 LEU A C 1
ATOM 911 O O . LEU A 1 115 ? 5.940 -14.694 -15.769 1.00 90.88 115 LEU A O 1
ATOM 915 N N . ASP A 1 116 ? 4.443 -16.354 -15.942 1.00 88.56 116 ASP A N 1
ATOM 916 C CA . ASP A 1 116 ? 4.926 -16.852 -17.246 1.00 88.56 116 ASP A CA 1
ATOM 917 C C . ASP A 1 116 ? 4.937 -15.772 -18.334 1.00 88.56 116 ASP A C 1
ATOM 919 O O . ASP A 1 116 ? 5.815 -15.721 -19.198 1.00 88.56 116 ASP A O 1
ATOM 923 N N . ASN A 1 117 ? 3.976 -14.847 -18.273 1.00 88.25 117 ASN A N 1
ATOM 924 C CA . ASN A 1 117 ? 3.916 -13.709 -19.182 1.00 88.25 117 ASN A CA 1
ATOM 925 C C . ASN A 1 117 ? 4.962 -12.623 -18.848 1.00 88.25 117 ASN A C 1
ATOM 927 O O . ASN A 1 117 ? 5.075 -11.649 -19.592 1.00 88.25 117 ASN A O 1
ATOM 931 N N . GLY A 1 118 ? 5.732 -12.787 -17.772 1.00 88.88 118 GLY A N 1
ATOM 932 C CA . GLY A 1 118 ? 6.758 -11.891 -17.247 1.00 88.88 118 GLY A CA 1
ATOM 933 C C . GLY A 1 118 ? 6.247 -10.789 -16.316 1.00 88.88 118 GLY A C 1
ATOM 934 O O . GLY A 1 118 ? 7.069 -10.035 -15.806 1.00 88.88 118 GLY A O 1
ATOM 935 N N . ASP A 1 119 ? 4.937 -10.652 -16.104 1.00 92.38 119 ASP A N 1
ATOM 936 C CA . ASP A 1 119 ? 4.398 -9.711 -15.117 1.00 92.38 119 ASP A CA 1
ATOM 937 C C . ASP A 1 119 ? 4.773 -10.140 -13.693 1.00 92.38 119 ASP A C 1
ATOM 939 O O . ASP A 1 119 ? 5.077 -11.303 -13.430 1.00 92.38 119 ASP A O 1
ATOM 943 N N . VAL A 1 120 ? 4.759 -9.193 -12.758 1.00 91.12 120 VAL A N 1
ATOM 944 C CA . VAL A 1 120 ? 5.102 -9.460 -11.358 1.00 91.12 120 VAL A CA 1
ATOM 945 C C . VAL A 1 120 ? 3.830 -9.544 -10.530 1.00 91.12 120 VAL A C 1
ATOM 947 O O . VAL A 1 120 ? 3.037 -8.606 -10.498 1.00 91.12 120 VAL A O 1
ATOM 950 N N . LEU A 1 121 ? 3.648 -10.658 -9.835 1.00 93.44 121 LEU A N 1
ATOM 951 C CA . LEU A 1 121 ? 2.610 -10.858 -8.838 1.00 93.44 121 LEU A CA 1
A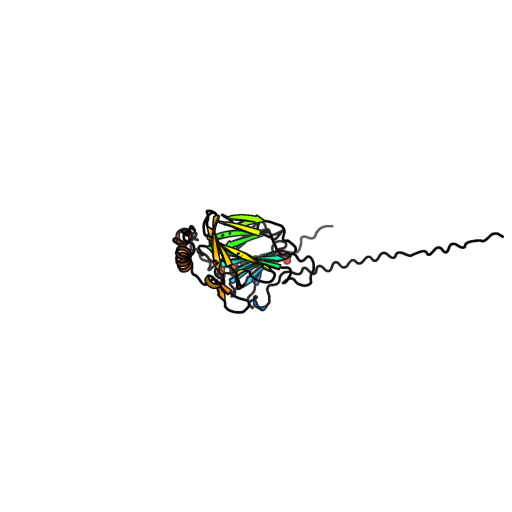TOM 952 C C . LEU A 1 121 ? 3.193 -10.560 -7.456 1.00 93.44 121 LEU A C 1
ATOM 954 O O . LEU A 1 121 ? 4.175 -11.178 -7.063 1.00 93.44 121 LEU A O 1
ATOM 958 N N . LEU A 1 122 ? 2.589 -9.643 -6.706 1.00 92.81 122 LEU A N 1
ATOM 959 C CA . LEU A 1 122 ? 2.877 -9.426 -5.289 1.00 92.81 122 LEU A CA 1
ATOM 960 C C . LEU A 1 122 ? 1.690 -9.908 -4.463 1.00 92.81 122 LEU A C 1
ATOM 962 O O . LEU A 1 122 ? 0.570 -9.460 -4.682 1.00 92.81 122 LEU A O 1
ATOM 966 N N . MET A 1 123 ? 1.917 -10.776 -3.488 1.00 92.62 123 MET A N 1
ATOM 967 C CA . MET A 1 123 ? 0.894 -11.177 -2.530 1.00 92.62 123 MET A CA 1
ATOM 968 C C . MET A 1 123 ? 1.055 -10.352 -1.257 1.00 92.62 123 MET A C 1
ATOM 970 O O . MET A 1 123 ? 2.104 -10.371 -0.615 1.00 92.62 123 MET A O 1
ATOM 974 N N . THR A 1 124 ? 0.013 -9.609 -0.910 1.00 93.31 124 THR A N 1
ATOM 975 C CA . THR A 1 124 ? -0.079 -8.852 0.342 1.00 93.31 124 THR A CA 1
ATOM 976 C C . THR A 1 124 ? -0.236 -9.800 1.539 1.00 93.31 124 THR A C 1
ATOM 978 O O . THR A 1 124 ? -0.695 -10.929 1.372 1.00 93.31 124 THR A O 1
ATOM 981 N N . PRO A 1 125 ? 0.075 -9.348 2.766 1.00 90.50 125 PRO A N 1
ATOM 982 C CA . PRO A 1 125 ? -0.114 -10.160 3.972 1.00 90.50 125 PRO A CA 1
ATOM 983 C C . PRO A 1 125 ? -1.557 -10.599 4.239 1.00 90.50 125 PRO A C 1
ATOM 985 O O . PRO A 1 125 ? -1.785 -11.520 5.014 1.00 90.50 125 PRO A O 1
ATOM 988 N N . SER A 1 126 ? -2.544 -9.935 3.640 1.00 92.56 126 SER A N 1
ATOM 989 C CA . SER A 1 126 ? -3.950 -10.339 3.720 1.00 92.56 126 SER A CA 1
ATOM 990 C C . SER A 1 126 ? -4.367 -11.316 2.621 1.00 92.56 126 SER A C 1
ATOM 992 O O . SER A 1 126 ? -5.544 -11.655 2.521 1.00 92.56 126 SER A O 1
ATOM 994 N N . GLY A 1 127 ? -3.424 -11.746 1.778 1.00 91.81 127 GLY A N 1
ATOM 995 C CA . GLY A 1 127 ? -3.654 -12.687 0.687 1.00 91.81 127 GLY A CA 1
ATOM 996 C C . GLY A 1 127 ? -4.160 -12.059 -0.615 1.00 91.81 127 GLY A C 1
ATOM 997 O O . GLY A 1 127 ? -4.433 -12.799 -1.560 1.00 91.81 127 GLY A O 1
ATOM 998 N N . HIS A 1 128 ? -4.269 -10.726 -0.718 1.00 94.06 128 HIS A N 1
ATOM 999 C CA . HIS A 1 128 ? -4.598 -10.092 -2.002 1.00 94.06 128 HIS A CA 1
ATOM 1000 C C . HIS A 1 128 ? -3.389 -10.091 -2.932 1.00 94.06 128 HIS A C 1
ATOM 1002 O O . HIS A 1 128 ? -2.283 -9.724 -2.531 1.00 94.06 128 HIS A O 1
ATOM 1008 N N . ASN A 1 129 ? -3.643 -10.418 -4.189 1.00 95.69 129 ASN A N 1
ATOM 1009 C CA . ASN A 1 129 ? -2.695 -10.406 -5.284 1.00 95.69 129 ASN A CA 1
ATOM 1010 C C . ASN A 1 129 ? -2.697 -9.044 -5.984 1.00 95.69 129 ASN A C 1
ATOM 1012 O O . ASN A 1 129 ? -3.733 -8.596 -6.471 1.00 95.69 129 ASN A O 1
ATOM 1016 N N . VAL A 1 130 ? -1.530 -8.418 -6.085 1.00 96.06 130 VAL A N 1
ATOM 1017 C CA . VAL A 1 130 ? -1.267 -7.199 -6.849 1.00 96.06 130 VAL A CA 1
ATOM 1018 C C . VAL A 1 130 ? -0.444 -7.579 -8.072 1.00 96.06 130 VAL A C 1
ATOM 1020 O O . VAL A 1 130 ? 0.706 -7.989 -7.945 1.00 96.06 130 VAL A O 1
ATOM 1023 N N . THR A 1 131 ? -1.013 -7.438 -9.262 1.00 96.06 131 THR A N 1
ATOM 1024 C CA . THR A 1 131 ? -0.310 -7.740 -10.516 1.00 96.06 131 THR A CA 1
ATOM 1025 C C . THR A 1 131 ? 0.279 -6.460 -11.090 1.00 96.06 131 THR A C 1
ATOM 1027 O O . THR A 1 131 ? -0.432 -5.466 -11.233 1.00 96.06 131 THR A O 1
ATOM 1030 N N . ILE A 1 132 ? 1.562 -6.471 -11.441 1.00 94.56 132 ILE A N 1
ATOM 1031 C CA . ILE A 1 132 ? 2.309 -5.336 -11.989 1.00 94.56 132 ILE A CA 1
ATOM 1032 C C . ILE A 1 132 ? 2.808 -5.700 -13.384 1.00 94.56 132 ILE A C 1
ATOM 1034 O O . ILE A 1 132 ? 3.484 -6.707 -13.578 1.00 94.56 132 ILE A O 1
ATOM 1038 N N . SER A 1 133 ? 2.511 -4.837 -14.352 1.00 93.25 133 SER A N 1
ATOM 1039 C CA . SER A 1 133 ? 2.916 -5.024 -15.743 1.00 93.25 133 SER A CA 1
ATOM 1040 C C . SER A 1 133 ? 4.432 -4.951 -15.909 1.00 93.25 133 SER A C 1
ATOM 1042 O O . SER A 1 133 ? 5.038 -3.936 -15.563 1.00 93.25 133 SER A O 1
ATOM 1044 N N . LYS A 1 134 ? 5.040 -5.943 -16.562 1.00 90.31 134 LYS A N 1
ATOM 1045 C CA . LYS A 1 134 ? 6.481 -5.940 -16.878 1.00 90.31 134 LYS A CA 1
ATOM 1046 C C . LYS A 1 134 ? 6.916 -4.804 -17.807 1.00 90.31 134 LYS A C 1
ATOM 1048 O O . LYS A 1 134 ? 8.052 -4.333 -17.761 1.00 90.31 134 LYS A O 1
ATOM 1053 N N . ASN A 1 135 ? 5.996 -4.371 -18.668 1.00 88.12 135 ASN A N 1
ATOM 1054 C CA . ASN A 1 135 ? 6.266 -3.395 -19.719 1.00 88.12 135 ASN A CA 1
ATOM 1055 C C . ASN A 1 135 ? 6.131 -1.966 -19.189 1.00 88.12 135 ASN A C 1
ATOM 1057 O O . ASN A 1 135 ? 6.991 -1.122 -19.430 1.00 88.12 135 ASN A O 1
ATOM 1061 N N . THR A 1 136 ? 5.043 -1.700 -18.459 1.00 89.12 136 THR A N 1
ATOM 1062 C CA . THR A 1 136 ? 4.697 -0.342 -18.004 1.00 89.12 136 THR A CA 1
ATOM 1063 C C . THR A 1 136 ? 5.067 -0.081 -16.551 1.00 89.12 136 THR A C 1
ATOM 1065 O O . THR A 1 136 ? 5.086 1.073 -16.127 1.00 89.12 136 THR A O 1
ATOM 1068 N N . GLY A 1 137 ? 5.318 -1.139 -15.776 1.00 87.50 137 GLY A N 1
ATOM 1069 C CA . GLY A 1 137 ? 5.449 -1.085 -14.326 1.00 87.50 137 GLY A CA 1
ATOM 1070 C C . GLY A 1 137 ? 4.259 -0.451 -13.630 1.00 87.50 137 GLY A C 1
ATOM 1071 O O . GLY A 1 137 ? 4.447 0.126 -12.578 1.00 87.50 137 GLY A O 1
ATOM 1072 N N . LYS A 1 138 ? 3.056 -0.513 -14.213 1.00 91.31 138 LYS A N 1
ATOM 1073 C CA . LYS A 1 138 ? 1.811 -0.091 -13.563 1.00 91.31 138 LYS A CA 1
ATOM 1074 C C . LYS A 1 138 ? 1.133 -1.296 -12.919 1.00 91.31 138 LYS A C 1
ATOM 1076 O O . LYS A 1 138 ? 1.181 -2.397 -13.470 1.00 91.31 138 LYS A O 1
ATOM 1081 N N . ILE A 1 139 ? 0.427 -1.074 -11.811 1.00 93.94 139 ILE A N 1
ATOM 1082 C CA . ILE A 1 139 ? -0.504 -2.065 -11.253 1.00 93.94 139 ILE A CA 1
ATOM 1083 C C . ILE A 1 139 ? -1.598 -2.322 -12.292 1.00 93.94 139 ILE A C 1
ATOM 1085 O O . ILE A 1 139 ? -2.269 -1.381 -12.718 1.00 93.94 139 ILE A O 1
ATOM 1089 N N . LEU A 1 140 ? -1.794 -3.578 -12.681 1.00 94.94 140 LEU A N 1
ATOM 1090 C CA . LEU A 1 140 ? -2.847 -4.068 -13.575 1.00 94.94 140 LEU A CA 1
ATOM 1091 C C . LEU A 1 140 ? -4.122 -4.432 -12.807 1.00 94.94 140 LEU A C 1
ATOM 1093 O O . LEU A 1 140 ? -5.224 -4.107 -13.249 1.00 94.94 140 LEU A O 1
ATOM 1097 N N . SER A 1 141 ? -3.973 -5.031 -11.631 1.00 96.69 141 SER A N 1
ATOM 1098 C CA . SER A 1 141 ? -5.091 -5.461 -10.795 1.00 96.69 141 SER A CA 1
ATOM 1099 C C . SER A 1 141 ? -4.664 -5.620 -9.343 1.00 96.69 141 SER A C 1
ATOM 1101 O O . SER A 1 141 ? -3.497 -5.884 -9.056 1.00 96.69 141 SER A O 1
ATOM 1103 N N . VAL A 1 142 ? -5.637 -5.494 -8.443 1.00 97.19 142 VAL A N 1
ATOM 1104 C CA . VAL A 1 142 ? -5.544 -5.910 -7.042 1.00 97.19 142 VAL A CA 1
ATOM 1105 C C . VAL A 1 142 ? -6.754 -6.808 -6.786 1.00 97.19 142 VAL A C 1
ATOM 1107 O O . VAL A 1 142 ? -7.885 -6.367 -6.979 1.00 97.19 142 VAL A O 1
ATOM 1110 N N . SER A 1 143 ? -6.539 -8.079 -6.448 1.00 96.81 143 SER A N 1
ATOM 1111 C CA . SER A 1 143 ? -7.632 -9.050 -6.305 1.00 96.81 143 SER A CA 1
ATOM 1112 C C . SER A 1 143 ? -8.585 -8.648 -5.181 1.00 96.81 143 SER A C 1
ATOM 1114 O O . SER A 1 143 ? -8.125 -8.417 -4.060 1.00 96.81 143 SER A O 1
ATOM 1116 N N . GLY A 1 144 ? -9.888 -8.621 -5.462 1.00 95.50 144 GLY A N 1
ATOM 1117 C CA . GLY A 1 144 ? -10.894 -8.204 -4.486 1.00 95.50 144 GLY A CA 1
ATOM 1118 C C . GLY A 1 144 ? -10.768 -6.727 -4.123 1.00 95.50 144 GLY A C 1
ATOM 1119 O O . GLY A 1 144 ? -10.986 -6.365 -2.976 1.00 95.50 144 GLY A O 1
ATOM 1120 N N . ALA A 1 145 ? -10.353 -5.860 -5.051 1.00 97.12 145 ALA A N 1
ATOM 1121 C CA . ALA A 1 145 ? -10.265 -4.431 -4.793 1.00 97.12 145 ALA A CA 1
ATOM 1122 C C . ALA A 1 145 ? -10.685 -3.594 -5.998 1.00 97.12 145 ALA A C 1
ATOM 1124 O O . ALA A 1 145 ? -10.408 -3.921 -7.152 1.00 97.12 145 ALA A O 1
ATOM 1125 N N . THR A 1 146 ? -11.295 -2.446 -5.716 1.00 95.19 146 THR A N 1
ATOM 1126 C CA . THR A 1 146 ? -11.526 -1.413 -6.727 1.00 95.19 146 THR A CA 1
ATOM 1127 C C . THR A 1 146 ? -10.325 -0.475 -6.749 1.00 95.19 146 THR A C 1
ATOM 1129 O O . THR A 1 146 ? -10.026 0.165 -5.741 1.00 95.19 146 THR A O 1
ATOM 1132 N N . ILE A 1 147 ? -9.646 -0.370 -7.892 1.00 95.12 147 ILE A N 1
ATOM 1133 C CA . ILE A 1 147 ? -8.516 0.549 -8.076 1.00 95.12 147 ILE A CA 1
ATOM 1134 C C . ILE A 1 147 ? 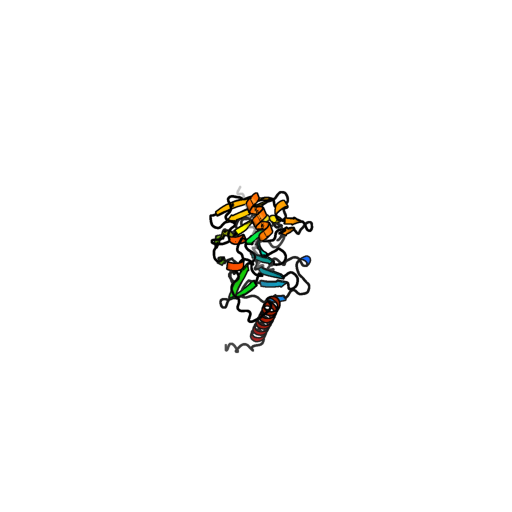-8.873 1.674 -9.039 1.00 95.12 147 ILE A C 1
ATOM 1136 O O . ILE A 1 147 ? -9.510 1.449 -10.067 1.00 95.12 147 ILE A O 1
ATOM 1140 N N . SER A 1 148 ? -8.421 2.881 -8.720 1.00 92.75 148 SER A N 1
ATOM 1141 C CA . SER A 1 148 ? -8.470 4.025 -9.625 1.00 92.75 148 SER A CA 1
ATOM 1142 C C . SER A 1 148 ? -7.059 4.395 -10.052 1.00 92.75 148 SER A C 1
ATOM 1144 O O . SER A 1 148 ? -6.086 4.178 -9.326 1.00 92.75 148 SER A O 1
ATOM 1146 N N . ARG A 1 149 ? -6.936 4.915 -11.272 1.00 90.44 149 ARG A N 1
ATOM 1147 C CA . ARG A 1 149 ? -5.662 5.352 -11.832 1.00 90.44 149 ARG A CA 1
ATOM 1148 C C . ARG A 1 149 ? -5.824 6.720 -12.453 1.00 90.44 149 ARG A C 1
ATOM 1150 O O . ARG A 1 149 ? -6.699 6.926 -13.288 1.00 90.44 149 ARG A O 1
ATOM 1157 N N . SER A 1 150 ? -4.914 7.613 -12.114 1.00 89.56 150 SER A N 1
ATOM 1158 C CA . SER A 1 150 ? -4.742 8.883 -12.801 1.00 89.56 150 SER A CA 1
ATOM 1159 C C . SER A 1 150 ? -3.264 9.122 -13.077 1.00 89.56 150 SER A C 1
ATOM 1161 O O . SER A 1 150 ? -2.382 8.572 -12.409 1.00 89.56 150 SER A O 1
ATOM 1163 N N . ALA A 1 151 ? -2.979 9.905 -14.116 1.00 84.56 151 ALA A N 1
ATOM 1164 C CA . ALA A 1 151 ? -1.612 10.315 -14.393 1.00 84.56 151 ALA A CA 1
ATOM 1165 C C . ALA A 1 151 ? -1.066 11.107 -13.190 1.00 84.56 151 ALA A C 1
ATOM 1167 O O . ALA A 1 151 ? -1.779 11.977 -12.682 1.00 84.56 151 ALA A O 1
ATOM 1168 N N . PRO A 1 152 ? 0.165 10.823 -12.727 1.00 81.50 152 PRO A N 1
ATOM 1169 C CA . PRO A 1 152 ? 0.822 11.663 -11.740 1.00 81.50 152 PRO A CA 1
ATOM 1170 C C . PRO A 1 152 ? 0.893 13.118 -12.213 1.00 81.50 152 PRO A C 1
ATOM 1172 O O . PRO A 1 152 ? 1.263 13.381 -13.358 1.00 81.50 152 PRO A O 1
ATOM 1175 N N . THR A 1 153 ? 0.547 14.063 -11.345 1.00 83.88 153 THR A N 1
ATOM 1176 C CA . THR A 1 153 ? 0.655 15.498 -11.632 1.00 83.88 153 THR A CA 1
ATOM 1177 C C . THR A 1 153 ? 2.011 16.055 -11.196 1.00 83.88 153 THR A C 1
ATOM 1179 O O . THR A 1 153 ? 2.778 15.411 -10.471 1.00 83.88 153 THR A O 1
ATOM 1182 N N . LEU A 1 154 ? 2.303 17.303 -11.578 1.00 77.44 154 LEU A N 1
ATOM 1183 C CA . LEU A 1 154 ? 3.499 18.021 -11.114 1.00 77.44 154 LEU A CA 1
ATOM 1184 C C . LEU A 1 154 ? 3.522 18.239 -9.590 1.00 77.44 154 LEU A C 1
ATOM 1186 O O . LEU A 1 154 ? 4.583 18.420 -9.000 1.00 77.44 154 LEU A O 1
ATOM 1190 N N . GLN A 1 155 ? 2.361 18.164 -8.941 1.00 81.00 155 GLN A N 1
ATOM 1191 C CA . GLN A 1 155 ? 2.205 18.230 -7.487 1.00 81.00 155 GLN A CA 1
ATOM 1192 C C . GLN A 1 155 ? 2.251 16.837 -6.839 1.00 81.00 155 GLN A C 1
ATOM 1194 O O . GLN A 1 155 ? 1.867 16.683 -5.684 1.00 81.00 155 GLN A O 1
ATOM 1199 N N . ASN A 1 156 ? 2.677 15.818 -7.592 1.00 73.81 156 ASN A N 1
ATOM 1200 C CA . ASN A 1 156 ? 2.658 14.411 -7.204 1.00 73.81 156 ASN A CA 1
ATOM 1201 C C . ASN A 1 156 ? 1.283 13.942 -6.695 1.00 73.81 156 ASN A C 1
ATOM 1203 O O . ASN A 1 156 ? 1.195 13.087 -5.816 1.00 73.81 156 ASN A O 1
ATOM 1207 N N . ALA A 1 157 ? 0.205 14.502 -7.247 1.00 80.94 157 ALA A N 1
ATOM 1208 C CA . ALA A 1 157 ? -1.134 13.962 -7.065 1.00 80.94 157 ALA A CA 1
ATOM 1209 C C . ALA A 1 157 ? -1.392 12.867 -8.106 1.00 80.94 157 ALA A C 1
ATOM 1211 O O . ALA A 1 157 ? -0.768 12.848 -9.165 1.00 80.94 157 ALA A O 1
ATOM 1212 N N . GLY A 1 158 ? -2.341 11.978 -7.829 1.00 84.12 158 GLY A N 1
ATOM 1213 C CA . GLY A 1 158 ? -2.721 10.899 -8.737 1.00 84.12 158 GLY A CA 1
ATOM 1214 C C . GLY A 1 158 ? -1.940 9.609 -8.502 1.00 84.12 158 GLY A C 1
ATOM 1215 O O . GLY A 1 158 ? -1.666 9.251 -7.361 1.00 84.12 158 GLY A O 1
ATOM 1216 N N . GLY A 1 159 ? -1.629 8.879 -9.573 1.00 85.94 159 GLY A N 1
ATOM 1217 C CA . GLY A 1 159 ? -1.053 7.540 -9.476 1.00 85.94 159 GLY A CA 1
ATOM 1218 C C . GLY A 1 159 ? -2.129 6.460 -9.359 1.00 85.94 159 GLY A C 1
ATOM 1219 O O . GLY A 1 159 ? -3.220 6.595 -9.910 1.00 85.94 159 GLY A O 1
ATOM 1220 N N . THR A 1 160 ? -1.799 5.345 -8.704 1.00 90.62 160 THR A N 1
ATOM 1221 C CA . THR A 1 160 ? -2.767 4.268 -8.441 1.00 90.62 160 THR A CA 1
ATOM 1222 C C . THR A 1 160 ? -3.285 4.391 -7.020 1.00 90.62 160 THR A C 1
ATOM 1224 O O . THR A 1 160 ? -2.489 4.388 -6.084 1.00 90.62 160 THR A O 1
ATOM 1227 N N . THR A 1 161 ? -4.603 4.440 -6.862 1.00 92.56 161 THR A N 1
ATOM 1228 C CA . THR A 1 161 ? -5.268 4.394 -5.560 1.00 92.56 161 THR A CA 1
ATOM 1229 C C . THR A 1 161 ? -6.099 3.125 -5.436 1.00 92.56 161 THR A C 1
ATOM 1231 O O . THR A 1 161 ? -6.631 2.611 -6.423 1.00 92.56 161 THR A O 1
ATOM 1234 N N . ILE A 1 162 ? -6.202 2.605 -4.215 1.00 95.31 162 ILE A N 1
ATOM 1235 C CA . ILE A 1 162 ? -7.074 1.480 -3.879 1.00 95.31 162 ILE A CA 1
ATOM 1236 C C . ILE A 1 162 ? -8.267 2.078 -3.143 1.00 95.31 162 ILE A C 1
ATOM 1238 O O . ILE A 1 162 ? -8.117 2.577 -2.035 1.00 95.31 162 ILE A O 1
ATOM 1242 N N . ALA A 1 163 ? -9.430 2.103 -3.790 1.00 94.69 163 ALA A N 1
ATOM 1243 C CA . ALA A 1 163 ? -10.613 2.767 -3.253 1.00 94.69 163 ALA A CA 1
ATOM 1244 C C . ALA A 1 163 ? -11.232 1.967 -2.103 1.00 94.69 163 ALA A C 1
ATOM 1246 O O . ALA A 1 163 ? -11.580 2.540 -1.078 1.00 94.69 163 ALA A O 1
ATOM 1247 N N . ARG A 1 164 ? -11.354 0.647 -2.281 1.00 94.69 164 ARG A N 1
ATOM 1248 C CA . ARG A 1 164 ? -11.863 -0.294 -1.276 1.00 94.69 164 ARG A CA 1
ATOM 1249 C C . ARG A 1 164 ? -11.437 -1.721 -1.599 1.00 94.69 164 ARG A C 1
ATOM 1251 O O . ARG A 1 164 ? -11.115 -2.019 -2.754 1.00 94.69 164 ARG A O 1
ATOM 1258 N N . LEU A 1 165 ? -11.518 -2.586 -0.595 1.00 96.50 165 LEU A N 1
ATOM 1259 C CA . LEU A 1 165 ? -11.462 -4.038 -0.749 1.00 96.50 165 LEU A CA 1
ATOM 1260 C C . LEU A 1 165 ? -12.894 -4.586 -0.757 1.00 96.50 165 LEU A C 1
ATOM 1262 O O . LEU A 1 165 ? -13.753 -4.056 -0.065 1.00 96.50 165 LEU A O 1
ATOM 1266 N N . GLU A 1 166 ? -13.179 -5.616 -1.542 1.00 95.62 166 GLU A N 1
ATOM 1267 C CA . GLU A 1 166 ? -14.449 -6.349 -1.491 1.00 95.62 166 GLU A CA 1
ATOM 1268 C C . GLU A 1 166 ? -14.566 -7.133 -0.186 1.00 95.62 166 GLU A C 1
ATOM 1270 O O . GLU A 1 166 ? -15.658 -7.330 0.345 1.00 95.62 166 GLU A O 1
ATOM 1275 N N . ASP A 1 167 ? -13.421 -7.530 0.359 1.00 92.69 167 ASP A N 1
ATOM 1276 C CA . ASP A 1 167 ? -13.310 -8.320 1.559 1.00 92.69 167 ASP A CA 1
ATOM 1277 C C . ASP A 1 167 ? -12.061 -7.888 2.350 1.00 92.69 167 ASP A C 1
ATOM 1279 O O . ASP A 1 167 ? -10.975 -7.741 1.800 1.00 92.69 167 ASP A O 1
ATOM 1283 N N . GLY A 1 168 ? -12.200 -7.679 3.659 1.00 94.06 168 GLY A N 1
ATOM 1284 C CA . GLY A 1 168 ? -11.099 -7.181 4.493 1.00 94.06 168 GLY A CA 1
ATOM 1285 C C . GLY A 1 168 ? -11.237 -5.705 4.859 1.00 94.06 168 GLY A C 1
ATOM 1286 O O . GLY A 1 168 ? -12.313 -5.119 4.756 1.00 94.06 168 GLY A O 1
ATOM 1287 N N . LEU A 1 169 ? -10.145 -5.132 5.356 1.00 96.69 169 LEU A N 1
ATOM 1288 C CA . LEU A 1 169 ? -10.061 -3.735 5.772 1.00 96.69 169 LEU A CA 1
ATOM 1289 C C . LEU A 1 169 ? -8.807 -3.102 5.161 1.00 96.69 169 LEU A C 1
ATOM 1291 O O . LEU A 1 169 ? -7.713 -3.663 5.246 1.00 96.69 169 LEU A O 1
ATOM 1295 N N . LEU A 1 170 ? -8.966 -1.926 4.559 1.00 97.31 170 LEU A N 1
ATOM 1296 C CA . LEU A 1 170 ? -7.872 -1.144 3.989 1.00 97.31 170 LEU A CA 1
ATOM 1297 C C . LEU A 1 170 ? -7.543 0.027 4.912 1.00 97.31 170 LEU A C 1
ATOM 1299 O O . LEU A 1 170 ? -8.445 0.700 5.398 1.00 97.31 170 LEU A O 1
ATOM 1303 N N . LEU A 1 171 ? -6.261 0.310 5.115 1.00 97.56 171 LEU A N 1
ATOM 1304 C CA . LEU A 1 171 ? -5.799 1.571 5.687 1.00 97.56 171 LEU A CA 1
ATOM 1305 C C . LEU A 1 171 ? -5.061 2.362 4.616 1.00 97.56 171 LEU A C 1
ATOM 1307 O O . LEU A 1 171 ? -3.968 1.976 4.199 1.00 97.56 171 LEU A O 1
ATOM 1311 N N . ASP A 1 172 ? -5.650 3.479 4.213 1.00 96.81 172 ASP A N 1
ATOM 1312 C CA . ASP A 1 172 ? -5.074 4.433 3.278 1.00 96.81 172 ASP A CA 1
ATOM 1313 C C . ASP A 1 172 ? -4.463 5.611 4.050 1.00 96.81 172 ASP A C 1
ATOM 1315 O O . ASP A 1 172 ? -5.167 6.387 4.698 1.00 96.81 172 ASP A O 1
ATOM 1319 N N . CYS A 1 173 ? -3.140 5.753 3.998 1.00 95.38 173 CYS A N 1
ATOM 1320 C CA . CYS A 1 173 ? -2.440 6.870 4.630 1.00 95.38 173 CYS A CA 1
ATOM 1321 C C . CYS A 1 173 ? -2.245 8.082 3.714 1.00 95.38 173 CYS A C 1
ATOM 1323 O O . CYS A 1 173 ? -1.671 9.079 4.144 1.00 95.38 173 CYS A O 1
ATOM 1325 N N . GLY A 1 174 ? -2.714 8.009 2.472 1.00 92.81 174 GLY A N 1
ATOM 1326 C CA . GLY A 1 174 ? -2.513 9.020 1.450 1.00 92.81 174 GLY A CA 1
ATOM 1327 C C . GLY A 1 174 ? -1.076 9.070 0.938 1.00 92.81 174 GLY A C 1
ATOM 1328 O O . GLY A 1 174 ? -0.236 8.214 1.239 1.00 92.81 174 GLY A O 1
ATOM 1329 N N . SER A 1 175 ? -0.811 10.108 0.152 1.00 90.88 175 SER A N 1
ATOM 1330 C CA . SER A 1 175 ? 0.480 10.416 -0.454 1.00 90.88 175 SER A CA 1
ATOM 1331 C C . SER A 1 175 ? 1.120 11.640 0.201 1.00 90.88 175 SER A C 1
ATOM 1333 O O . SER A 1 175 ? 0.432 12.625 0.469 1.00 90.88 175 SER A O 1
ATOM 1335 N N . ALA A 1 176 ? 2.437 11.617 0.397 1.00 89.69 176 ALA A N 1
ATOM 1336 C CA . ALA A 1 176 ? 3.214 12.800 0.767 1.00 89.69 176 ALA A CA 1
ATOM 1337 C C . ALA A 1 176 ? 4.414 12.962 -0.170 1.00 89.69 176 ALA A C 1
ATOM 1339 O O . ALA A 1 176 ? 4.972 11.973 -0.644 1.00 89.69 176 ALA A O 1
ATOM 1340 N N . ILE A 1 177 ? 4.782 14.213 -0.457 1.00 86.81 177 ILE A N 1
ATOM 1341 C CA . ILE A 1 177 ? 5.936 14.539 -1.301 1.00 86.81 177 ILE A CA 1
ATOM 1342 C C . ILE A 1 177 ? 7.215 14.345 -0.491 1.00 86.81 177 ILE A C 1
ATOM 1344 O O . ILE A 1 177 ? 7.325 14.874 0.614 1.00 86.81 177 ILE A O 1
ATOM 1348 N N . GLY A 1 178 ? 8.173 13.605 -1.050 1.00 82.75 178 GLY A N 1
ATOM 1349 C CA . GLY A 1 178 ? 9.490 13.370 -0.455 1.00 82.75 178 GLY A CA 1
ATOM 1350 C C . GLY A 1 178 ? 9.501 12.541 0.830 1.00 82.75 178 GLY A C 1
ATOM 1351 O O . GLY A 1 178 ? 10.578 12.289 1.367 1.00 82.75 178 GLY A O 1
ATOM 1352 N N . ASP A 1 179 ? 8.339 12.100 1.316 1.00 81.44 179 ASP A N 1
ATOM 1353 C CA . ASP A 1 179 ? 8.206 11.326 2.547 1.00 81.44 179 ASP A CA 1
ATOM 1354 C C . ASP A 1 179 ? 6.973 10.402 2.500 1.00 81.44 179 ASP A C 1
ATOM 1356 O O . ASP A 1 179 ? 6.162 10.445 1.575 1.00 81.44 179 ASP A O 1
ATOM 1360 N N . LYS A 1 180 ? 6.810 9.545 3.507 1.00 84.19 180 LYS A N 1
ATOM 1361 C CA . LYS A 1 180 ? 5.638 8.682 3.681 1.00 84.19 180 LYS A CA 1
ATOM 1362 C C . LYS A 1 180 ? 4.614 9.435 4.520 1.00 84.19 180 LYS A C 1
ATOM 1364 O O . LYS A 1 180 ? 4.897 9.799 5.656 1.00 84.19 180 LYS A O 1
ATOM 1369 N N . ALA A 1 181 ? 3.388 9.596 4.021 1.00 87.69 181 ALA A N 1
ATOM 1370 C CA . ALA A 1 181 ? 2.345 10.371 4.709 1.00 87.69 181 ALA A CA 1
ATOM 1371 C C . ALA A 1 181 ? 2.065 9.907 6.156 1.00 87.69 181 ALA A C 1
ATOM 1373 O O . ALA A 1 181 ? 1.761 10.713 7.033 1.00 87.69 181 ALA A O 1
ATOM 1374 N N . ARG A 1 182 ? 2.267 8.614 6.439 1.00 88.06 182 ARG A N 1
ATOM 1375 C CA . ARG A 1 182 ? 2.174 8.027 7.788 1.00 88.06 182 ARG A CA 1
ATOM 1376 C C . ARG A 1 182 ? 3.235 8.519 8.792 1.00 88.06 182 ARG A C 1
ATOM 1378 O O . ARG A 1 182 ? 3.095 8.258 9.982 1.00 88.06 182 ARG A O 1
ATOM 1385 N N . TYR A 1 183 ? 4.312 9.165 8.339 1.00 87.25 183 TYR A N 1
ATOM 1386 C CA . TYR A 1 183 ? 5.378 9.713 9.195 1.00 87.25 183 TYR A CA 1
ATOM 1387 C C . TYR A 1 183 ? 5.118 11.163 9.601 1.00 87.25 183 TYR A C 1
ATOM 1389 O O . TYR A 1 183 ? 5.719 11.654 10.557 1.00 87.25 183 TYR A O 1
ATOM 1397 N N . LEU A 1 184 ? 4.198 11.836 8.908 1.00 85.06 184 LEU A N 1
ATOM 1398 C CA . LEU A 1 184 ? 3.874 13.225 9.175 1.00 85.06 184 LEU A CA 1
ATOM 1399 C C . LEU A 1 184 ? 3.071 13.355 10.471 1.00 85.06 184 LEU A C 1
ATOM 1401 O O . LEU A 1 184 ? 2.101 12.627 10.711 1.00 85.06 184 LEU A O 1
ATOM 1405 N N . THR A 1 185 ? 3.484 14.315 11.294 1.00 84.50 185 THR A N 1
ATOM 1406 C CA . THR A 1 185 ? 2.787 14.754 12.505 1.00 84.50 185 THR A CA 1
ATOM 1407 C C . THR A 1 185 ? 2.701 16.287 12.485 1.00 84.50 185 THR A C 1
ATOM 1409 O O . THR A 1 185 ? 3.757 16.922 12.535 1.00 84.50 185 THR A O 1
ATOM 1412 N N . PRO A 1 186 ? 1.496 16.889 12.416 1.00 87.12 186 PRO A N 1
ATOM 1413 C CA . PRO A 1 186 ? 0.190 16.227 12.391 1.00 87.12 186 PRO A CA 1
ATOM 1414 C C . PRO A 1 186 ? -0.060 15.471 11.074 1.00 87.12 186 PRO A C 1
ATOM 1416 O O . PRO A 1 186 ? 0.413 15.861 10.012 1.00 87.12 186 PRO A O 1
ATOM 1419 N N . GLY A 1 187 ? -0.808 14.373 11.159 1.00 92.69 187 GLY A N 1
ATOM 1420 C CA . GLY A 1 187 ? -1.153 13.525 10.023 1.00 92.69 187 GLY A CA 1
ATOM 1421 C C . GLY A 1 187 ? -2.163 12.456 10.428 1.00 92.69 187 GLY A C 1
ATOM 1422 O O . GLY A 1 187 ? -2.417 12.241 11.617 1.00 92.69 187 GLY A O 1
ATOM 1423 N N . SER A 1 188 ? -2.768 11.801 9.445 1.00 96.56 188 SER A N 1
ATOM 1424 C CA . SER A 1 188 ? -3.836 10.826 9.670 1.00 96.56 188 SER A CA 1
ATOM 1425 C C . SER A 1 188 ? -3.929 9.833 8.524 1.00 96.56 188 SER A C 1
ATOM 1427 O O . SER A 1 188 ? -3.707 10.220 7.377 1.00 96.56 188 SER A O 1
ATOM 1429 N N . CYS A 1 189 ? -4.402 8.631 8.823 1.00 97.12 189 CYS A N 1
ATOM 1430 C CA . CYS A 1 189 ? -4.788 7.639 7.828 1.00 97.12 189 CYS A CA 1
ATOM 1431 C C . CYS A 1 189 ? -6.296 7.362 7.910 1.00 97.12 189 CYS A C 1
ATOM 1433 O O . CYS A 1 189 ? -6.947 7.672 8.909 1.00 97.12 189 CYS A O 1
ATOM 1435 N N . THR A 1 190 ? -6.857 6.783 6.854 1.00 98.12 190 THR A N 1
ATOM 1436 C CA . THR A 1 190 ? -8.279 6.454 6.741 1.00 98.12 190 THR A CA 1
ATOM 1437 C C . THR A 1 190 ? -8.445 4.950 6.601 1.00 98.12 190 THR A C 1
ATOM 1439 O O . THR A 1 190 ? -7.951 4.357 5.646 1.00 98.12 190 THR A O 1
ATOM 1442 N N . PHE A 1 191 ? -9.148 4.334 7.545 1.00 98.06 191 PHE A N 1
ATOM 1443 C CA . PHE A 1 191 ? -9.642 2.972 7.392 1.00 98.06 191 PHE A CA 1
ATOM 1444 C C . PHE A 1 191 ? -10.865 2.959 6.482 1.00 98.06 191 PHE A C 1
ATOM 1446 O O . PHE A 1 191 ? -11.725 3.830 6.619 1.00 98.06 191 PHE A O 1
ATOM 1453 N N . ILE A 1 192 ? -10.937 1.976 5.588 1.00 98.12 192 ILE A N 1
ATOM 1454 C CA . ILE A 1 192 ? -12.015 1.783 4.618 1.00 98.12 192 ILE A CA 1
ATOM 1455 C C . ILE A 1 192 ? -12.442 0.313 4.673 1.00 98.12 192 ILE A C 1
ATOM 1457 O O . ILE A 1 192 ? -11.616 -0.574 4.432 1.00 98.12 192 ILE A O 1
ATOM 1461 N N . ASP A 1 193 ? -13.704 0.058 5.028 1.00 97.44 193 ASP A N 1
ATOM 1462 C CA . ASP A 1 193 ? -14.284 -1.293 5.030 1.00 97.44 193 ASP A CA 1
ATOM 1463 C C . ASP A 1 193 ? -14.843 -1.695 3.651 1.00 97.44 193 ASP A C 1
ATOM 1465 O O . ASP A 1 193 ? -14.828 -0.922 2.688 1.00 97.44 193 ASP A O 1
ATOM 1469 N N . SER A 1 194 ? -15.359 -2.921 3.544 1.00 96.06 194 SER A N 1
ATOM 1470 C CA . SER A 1 194 ? -15.918 -3.457 2.295 1.00 96.06 194 SER A CA 1
ATOM 1471 C C . SER A 1 194 ? -17.160 -2.723 1.783 1.00 96.06 194 SER A C 1
ATOM 1473 O O . SER A 1 194 ? -17.477 -2.782 0.587 1.00 96.06 194 SER A O 1
ATOM 1475 N N . ARG A 1 195 ? -17.837 -1.987 2.671 1.00 96.69 195 ARG A N 1
ATOM 1476 C CA . ARG A 1 195 ? -19.034 -1.180 2.406 1.00 96.69 195 ARG A CA 1
ATOM 1477 C C . ARG A 1 195 ? -18.694 0.291 2.124 1.00 96.69 195 ARG A C 1
ATOM 1479 O O . ARG A 1 195 ? -19.601 1.115 2.097 1.00 96.69 195 ARG A O 1
ATOM 1486 N N . ASP A 1 196 ? -17.413 0.614 1.916 1.00 96.69 196 ASP A N 1
ATOM 1487 C CA . ASP A 1 196 ? -16.882 1.979 1.754 1.00 96.69 196 ASP A CA 1
ATOM 1488 C C . ASP A 1 196 ? -17.137 2.891 2.974 1.00 96.69 196 ASP A C 1
ATOM 1490 O O . ASP A 1 196 ? -17.106 4.120 2.879 1.00 96.69 196 ASP A O 1
ATOM 1494 N N . THR A 1 197 ? -17.357 2.308 4.158 1.00 98.00 197 THR A N 1
ATOM 1495 C CA . THR A 1 197 ? -17.410 3.068 5.411 1.00 98.00 197 THR A CA 1
ATOM 1496 C C . THR A 1 197 ? -16.003 3.528 5.761 1.00 98.00 197 THR A C 1
ATOM 1498 O O . THR A 1 197 ? -15.068 2.726 5.775 1.00 98.00 197 THR A O 1
ATOM 1501 N N . LYS A 1 198 ? -15.849 4.819 6.074 1.00 98.25 198 LYS A N 1
ATOM 1502 C CA . LYS A 1 198 ? -14.545 5.446 6.321 1.00 98.25 198 LYS A CA 1
ATOM 1503 C C . LYS A 1 198 ? -14.396 5.877 7.770 1.00 98.25 198 LYS A C 1
ATOM 1505 O O . LYS A 1 198 ? -15.317 6.453 8.346 1.00 98.25 198 LYS A O 1
ATOM 1510 N N . CYS A 1 199 ? -13.215 5.658 8.340 1.00 98.50 199 CYS A N 1
ATOM 1511 C CA . CYS A 1 199 ? -12.841 6.195 9.646 1.00 98.50 199 CYS A CA 1
ATOM 1512 C C . CYS A 1 199 ? -11.433 6.781 9.603 1.00 98.50 199 CYS A C 1
ATOM 1514 O O . CYS A 1 199 ? -10.464 6.074 9.331 1.00 98.50 199 CYS A O 1
ATOM 1516 N N . LYS A 1 200 ? -11.320 8.079 9.879 1.00 98.44 200 LYS A N 1
ATOM 1517 C CA . LYS A 1 200 ? -10.046 8.794 9.906 1.00 98.44 200 LYS A CA 1
ATOM 1518 C C . LYS A 1 200 ? -9.446 8.725 11.308 1.00 98.44 200 LYS A C 1
ATOM 1520 O O . LYS A 1 200 ? -10.125 9.053 12.273 1.00 98.44 200 LYS A O 1
ATOM 1525 N N . VAL A 1 201 ? -8.180 8.334 11.403 1.00 97.88 201 VAL A N 1
ATOM 1526 C CA . VAL A 1 201 ? -7.456 8.130 12.666 1.00 97.88 201 VAL A CA 1
ATOM 1527 C C . VAL A 1 201 ? -6.112 8.851 12.602 1.00 97.88 201 VAL A C 1
ATOM 1529 O O . VAL A 1 201 ? -5.469 8.874 11.547 1.00 97.88 201 VAL A O 1
ATOM 1532 N N . ALA A 1 202 ? -5.673 9.449 13.710 1.00 97.56 202 ALA A N 1
ATOM 1533 C CA . ALA A 1 202 ? -4.403 10.163 13.742 1.00 97.56 202 ALA A CA 1
ATOM 1534 C C . ALA A 1 202 ? -3.211 9.200 13.610 1.00 97.56 202 ALA A C 1
ATOM 1536 O O . ALA A 1 202 ? -3.192 8.104 14.174 1.00 97.56 202 ALA A O 1
ATOM 1537 N N . ASN A 1 203 ? -2.158 9.636 12.910 1.00 95.88 203 ASN A N 1
ATOM 1538 C CA . ASN A 1 203 ? -0.941 8.835 12.742 1.00 95.88 203 ASN A CA 1
ATOM 1539 C C . ASN A 1 203 ? -0.313 8.460 14.094 1.00 95.88 203 ASN A C 1
ATOM 1541 O O . ASN A 1 203 ? 0.194 7.353 14.256 1.00 95.88 203 ASN A O 1
ATOM 1545 N N . THR A 1 204 ? -0.390 9.352 15.085 1.00 95.81 204 THR A N 1
ATOM 1546 C CA . THR A 1 204 ? 0.143 9.142 16.441 1.00 95.81 204 THR A CA 1
ATOM 1547 C C . THR A 1 204 ? -0.528 7.993 17.195 1.00 95.81 204 THR A C 1
ATOM 1549 O O . THR A 1 204 ? 0.069 7.444 18.116 1.00 95.81 204 THR A O 1
ATOM 1552 N N . GLU A 1 205 ? -1.744 7.600 16.813 1.00 96.94 205 GLU A N 1
ATOM 1553 C CA . GLU A 1 205 ? -2.476 6.494 17.443 1.00 96.94 205 GLU A CA 1
ATOM 1554 C C . GLU A 1 205 ? -2.151 5.134 16.808 1.00 96.94 205 GLU A C 1
ATOM 1556 O O . GLU A 1 205 ? -2.244 4.090 17.466 1.00 96.94 205 GLU A O 1
ATOM 1561 N N . LEU A 1 206 ? -1.752 5.142 15.531 1.00 95.81 206 LEU A N 1
ATOM 1562 C CA . LEU A 1 206 ? -1.489 3.947 14.721 1.00 95.81 206 LEU A CA 1
ATOM 1563 C C . LEU A 1 206 ? -0.006 3.589 14.628 1.00 95.81 206 LEU A C 1
ATOM 1565 O O . LEU A 1 206 ? 0.348 2.412 14.524 1.00 95.81 206 LEU A O 1
ATOM 1569 N N . PHE A 1 207 ? 0.868 4.592 14.646 1.00 94.88 207 PHE A N 1
ATOM 1570 C CA . PHE A 1 207 ? 2.288 4.420 14.382 1.00 94.88 207 PHE A CA 1
ATOM 1571 C C . PHE A 1 207 ? 3.122 4.806 15.596 1.00 94.88 207 PHE A C 1
ATOM 1573 O O . PHE A 1 207 ? 2.966 5.873 16.183 1.00 94.88 207 PHE A O 1
ATOM 1580 N N . LYS A 1 208 ? 4.069 3.935 15.949 1.00 93.62 208 LYS A N 1
ATOM 1581 C CA . LYS A 1 208 ? 5.140 4.266 16.886 1.00 93.62 208 LYS A CA 1
ATOM 1582 C C . LYS A 1 208 ? 6.299 4.849 16.086 1.00 93.62 208 LYS A C 1
ATOM 1584 O O . LYS A 1 208 ? 6.875 4.150 15.249 1.00 93.62 208 LYS A O 1
ATOM 1589 N N . LYS A 1 209 ? 6.639 6.111 16.349 1.00 90.75 209 LYS A N 1
ATOM 1590 C CA . LYS A 1 209 ? 7.847 6.740 15.808 1.00 90.75 209 LYS A CA 1
ATOM 1591 C C . LYS A 1 209 ? 9.075 6.011 16.358 1.00 90.75 209 LYS A C 1
ATOM 1593 O O . LYS A 1 209 ? 9.159 5.781 17.564 1.00 90.75 209 LYS A O 1
ATOM 1598 N N . LEU A 1 210 ? 9.971 5.597 15.470 1.00 88.56 210 LEU A N 1
ATOM 1599 C CA . LEU A 1 210 ? 11.235 4.951 15.826 1.00 88.56 210 LEU A CA 1
ATOM 1600 C C . LEU A 1 210 ? 12.377 5.966 15.772 1.00 88.56 210 LEU A C 1
ATOM 1602 O O . LEU A 1 210 ? 13.171 6.043 16.700 1.00 88.56 210 LEU A O 1
ATOM 1606 N N . ASP A 1 211 ? 12.397 6.789 14.725 1.00 87.94 211 ASP A N 1
ATOM 1607 C CA . ASP A 1 211 ? 13.358 7.874 14.532 1.00 87.94 211 ASP A CA 1
ATOM 1608 C C . ASP A 1 211 ? 12.734 8.997 13.670 1.00 87.94 211 ASP A C 1
ATOM 1610 O O . ASP A 1 211 ? 11.510 9.092 13.542 1.00 87.94 211 ASP A O 1
ATOM 1614 N N . LYS A 1 212 ? 13.554 9.903 13.120 1.00 80.12 212 LYS A N 1
ATOM 1615 C CA . LYS A 1 212 ? 13.089 11.017 12.273 1.00 80.12 212 LYS A CA 1
ATOM 1616 C C . LYS A 1 212 ? 12.416 10.548 10.974 1.00 80.12 212 LYS A C 1
ATOM 1618 O O . LYS A 1 212 ? 11.529 11.244 10.494 1.00 80.12 212 LYS A O 1
ATOM 1623 N N . TRP A 1 213 ? 12.825 9.404 10.442 1.00 80.06 213 TRP A N 1
ATOM 1624 C CA . TRP A 1 213 ? 12.493 8.905 9.108 1.00 80.06 213 TRP A CA 1
ATOM 1625 C C . TRP A 1 213 ? 11.731 7.581 9.131 1.00 80.06 213 TRP A C 1
ATOM 1627 O O . TRP A 1 213 ? 11.364 7.070 8.079 1.00 80.06 213 TRP A O 1
ATOM 1637 N N . ASN A 1 214 ? 11.489 7.015 10.313 1.00 81.69 214 ASN A N 1
ATOM 1638 C CA . ASN A 1 214 ? 10.848 5.721 10.464 1.00 81.69 214 ASN A CA 1
ATOM 1639 C C . ASN A 1 214 ? 9.735 5.750 11.506 1.00 81.69 214 ASN A C 1
ATOM 1641 O O . ASN A 1 214 ? 9.913 6.132 12.666 1.00 81.69 214 ASN A O 1
ATOM 1645 N N . ALA A 1 215 ? 8.582 5.231 11.096 1.00 88.75 215 ALA A N 1
ATOM 1646 C CA . ALA A 1 215 ? 7.496 4.868 11.987 1.00 88.75 215 ALA A CA 1
ATOM 1647 C C . ALA A 1 215 ? 6.997 3.462 11.652 1.00 88.75 215 ALA A C 1
ATOM 1649 O O . ALA A 1 215 ? 6.875 3.069 10.484 1.00 88.75 215 ALA A O 1
ATOM 1650 N N . ARG A 1 216 ? 6.692 2.702 12.700 1.00 90.12 216 ARG A N 1
ATOM 1651 C CA . ARG A 1 216 ? 6.217 1.324 12.596 1.00 90.12 216 ARG A CA 1
ATOM 1652 C C . ARG A 1 216 ? 4.766 1.244 13.027 1.00 90.12 216 ARG A C 1
ATOM 1654 O O . ARG A 1 216 ? 4.409 1.792 14.071 1.00 90.12 216 ARG A O 1
ATOM 1661 N N . PHE A 1 217 ? 3.946 0.535 12.255 1.00 93.06 217 PHE A N 1
ATOM 1662 C CA . PHE A 1 217 ? 2.573 0.238 12.658 1.00 93.06 217 PHE A CA 1
ATOM 1663 C C . PHE A 1 217 ? 2.571 -0.521 13.992 1.00 93.06 217 PHE A C 1
ATOM 1665 O O . PHE A 1 217 ? 3.265 -1.532 14.132 1.00 93.06 217 PHE A O 1
ATOM 1672 N N . ASN A 1 218 ? 1.843 -0.015 14.989 1.00 93.94 218 ASN A N 1
ATOM 1673 C CA . ASN A 1 218 ? 2.036 -0.414 16.385 1.00 93.94 218 ASN A CA 1
ATOM 1674 C C . ASN A 1 218 ? 1.008 -1.412 16.936 1.00 93.94 218 ASN A C 1
ATOM 1676 O O . ASN A 1 218 ? 1.176 -1.816 18.079 1.00 93.94 218 ASN A O 1
ATOM 1680 N N . LYS A 1 219 ? 0.006 -1.836 16.149 1.00 94.75 219 LYS A N 1
ATOM 1681 C CA . LYS A 1 219 ? -1.063 -2.753 16.598 1.00 94.75 219 LYS A CA 1
ATOM 1682 C C . LYS A 1 219 ? -0.992 -4.112 15.916 1.00 94.75 219 LYS A C 1
ATOM 1684 O O . LYS A 1 219 ? -0.682 -4.172 14.716 1.00 94.75 219 LYS A O 1
ATOM 1689 N N . THR A 1 220 ? -1.205 -5.207 16.645 1.00 93.62 220 THR A N 1
ATOM 1690 C CA . THR A 1 220 ? -1.564 -6.512 16.049 1.00 93.62 220 THR A CA 1
ATOM 1691 C C . THR A 1 220 ? -2.971 -6.435 15.453 1.00 93.62 220 THR A C 1
ATOM 1693 O O . THR A 1 220 ? -3.603 -5.381 15.517 1.00 93.62 220 THR A O 1
ATOM 1696 N N . ASP A 1 221 ? -3.449 -7.492 14.798 1.00 94.62 221 ASP A N 1
ATOM 1697 C CA . ASP A 1 221 ? -4.811 -7.482 14.247 1.00 94.62 221 ASP A CA 1
ATOM 1698 C C . ASP A 1 221 ? -5.863 -7.501 15.360 1.00 94.62 221 ASP A C 1
ATOM 1700 O O . ASP A 1 221 ? -6.867 -6.798 15.269 1.00 94.62 221 ASP A O 1
ATOM 1704 N N . GLU A 1 222 ? -5.586 -8.210 16.454 1.00 94.00 222 GLU A N 1
ATOM 1705 C CA . GLU A 1 222 ? -6.439 -8.281 17.641 1.00 94.00 222 GLU A CA 1
ATOM 1706 C C . GLU A 1 222 ? -6.496 -6.926 18.358 1.00 94.00 222 GLU A C 1
ATOM 1708 O O . GLU A 1 222 ? -7.577 -6.406 18.641 1.00 94.00 222 GLU A O 1
ATOM 1713 N N . GLU A 1 223 ? -5.335 -6.304 18.596 1.00 95.94 223 GLU A N 1
ATOM 1714 C CA . GLU A 1 223 ? -5.251 -4.958 19.179 1.00 95.94 223 GLU A CA 1
ATOM 1715 C C . GLU A 1 223 ? -5.927 -3.915 18.280 1.00 95.94 223 GLU A C 1
ATOM 1717 O O . GLU A 1 223 ? -6.575 -2.986 18.769 1.00 95.94 223 GLU A O 1
ATOM 1722 N N . LEU A 1 224 ? -5.788 -4.062 16.958 1.00 96.69 224 LEU A N 1
ATOM 1723 C CA . LEU A 1 224 ? -6.435 -3.188 15.989 1.00 96.69 224 LEU A CA 1
ATOM 1724 C C . LEU A 1 224 ? -7.957 -3.349 16.024 1.00 96.69 224 LEU A C 1
ATOM 1726 O O . LEU A 1 224 ? -8.660 -2.342 16.008 1.00 96.69 224 LEU A O 1
ATOM 1730 N N . ALA A 1 225 ? -8.473 -4.575 16.123 1.00 97.00 225 ALA A N 1
ATOM 1731 C CA . ALA A 1 225 ? -9.907 -4.827 16.227 1.00 97.00 225 ALA A CA 1
ATOM 1732 C C . ALA A 1 225 ? -10.509 -4.152 17.470 1.00 97.00 225 ALA A C 1
ATOM 1734 O O . ALA A 1 225 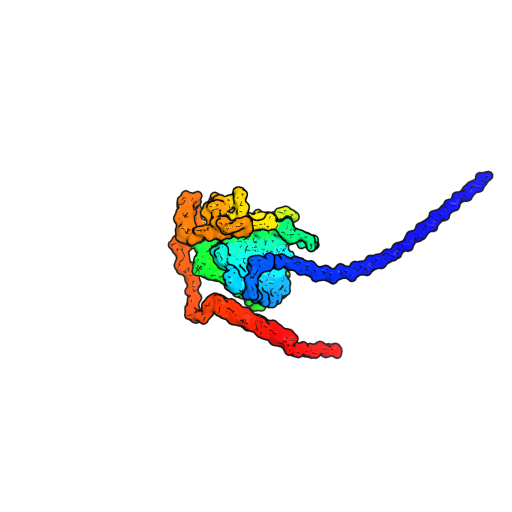? -11.519 -3.454 17.365 1.00 97.00 225 ALA A O 1
ATOM 1735 N N . VAL A 1 226 ? -9.858 -4.289 18.633 1.00 97.25 226 VAL A N 1
ATOM 1736 C CA . VAL A 1 226 ? -10.281 -3.613 19.873 1.00 97.25 226 VAL A CA 1
ATOM 1737 C C . VAL A 1 226 ? -10.242 -2.094 19.702 1.00 97.25 226 VAL A C 1
ATOM 1739 O O . VAL A 1 226 ? -11.206 -1.406 20.035 1.00 97.25 226 VAL A O 1
ATOM 1742 N N . PHE A 1 227 ? -9.156 -1.567 19.132 1.00 97.75 227 PHE A N 1
ATOM 1743 C CA . PHE A 1 227 ? -9.000 -0.136 18.885 1.00 97.75 227 PHE A CA 1
ATOM 1744 C C . PHE A 1 227 ? -10.101 0.426 17.973 1.00 97.75 227 PHE A C 1
ATOM 1746 O O . PHE A 1 227 ? -10.691 1.462 18.290 1.00 97.75 227 PHE A O 1
ATOM 1753 N N . LEU A 1 228 ? -10.396 -0.247 16.858 1.00 97.75 228 LEU A N 1
ATOM 1754 C CA . LEU A 1 228 ? -11.391 0.203 15.885 1.00 97.75 228 LEU A CA 1
ATOM 1755 C C . LEU A 1 228 ? -12.819 0.049 16.398 1.00 97.75 228 LEU A C 1
ATOM 1757 O O . LEU A 1 228 ? -13.652 0.894 16.092 1.00 97.75 228 LEU A O 1
ATOM 1761 N N . LYS A 1 229 ? -13.105 -0.955 17.229 1.00 97.75 229 LYS A N 1
ATOM 1762 C CA . LYS A 1 229 ? -14.419 -1.083 17.869 1.00 97.75 229 LYS A CA 1
ATOM 1763 C C . LYS A 1 229 ? -14.759 0.146 18.718 1.00 97.75 229 LYS A C 1
ATOM 1765 O O . LYS A 1 229 ? -15.905 0.585 18.721 1.00 97.75 229 LYS A O 1
ATOM 1770 N N . THR A 1 230 ? -13.763 0.711 19.401 1.00 98.06 230 THR A N 1
ATOM 1771 C CA . THR A 1 230 ? -13.924 1.908 20.238 1.00 98.06 230 THR A CA 1
ATOM 1772 C C . THR A 1 230 ? -13.933 3.195 19.413 1.00 98.06 230 THR A C 1
ATOM 1774 O O . THR A 1 230 ? -14.822 4.023 19.579 1.00 98.06 230 THR A O 1
ATOM 1777 N N . ASN A 1 231 ? -12.958 3.374 18.516 1.00 98.19 231 ASN A N 1
ATOM 1778 C CA . ASN A 1 231 ? -12.747 4.652 17.818 1.00 98.19 231 ASN A CA 1
ATOM 1779 C C . ASN A 1 231 ? -13.540 4.780 16.510 1.00 98.19 231 ASN A C 1
ATOM 1781 O O . ASN A 1 231 ? -13.775 5.882 16.024 1.00 98.19 231 ASN A O 1
ATOM 1785 N N . CYS A 1 232 ? -13.963 3.656 15.936 1.00 98.19 232 CYS A N 1
ATOM 1786 C CA . CYS A 1 232 ? -14.600 3.572 14.629 1.00 98.19 232 CYS A CA 1
ATOM 1787 C C . CYS A 1 232 ? -15.802 2.605 14.645 1.00 98.19 232 CYS A C 1
ATOM 1789 O O . CYS A 1 232 ? -15.855 1.691 13.821 1.00 98.19 232 CYS A O 1
ATOM 1791 N N . PRO A 1 233 ? -16.809 2.796 15.523 1.00 97.94 233 PRO A N 1
ATOM 1792 C CA . PRO A 1 233 ? -17.878 1.813 15.759 1.00 97.94 233 PRO A CA 1
ATOM 1793 C C . PRO A 1 233 ? -18.773 1.529 14.541 1.00 97.94 233 PRO A C 1
ATOM 1795 O O . PRO A 1 233 ? -19.570 0.596 14.566 1.00 97.94 233 PRO A O 1
ATOM 1798 N N . LYS A 1 234 ? -18.671 2.342 13.481 1.00 98.31 234 LYS A N 1
ATOM 1799 C CA . LYS A 1 234 ? -19.412 2.161 12.226 1.00 98.31 234 LYS A CA 1
ATOM 1800 C C . LYS A 1 234 ? -18.691 1.262 11.217 1.00 98.31 234 LYS A C 1
ATOM 1802 O O . LYS A 1 234 ? -19.350 0.775 10.302 1.00 98.31 234 LYS A O 1
ATOM 1807 N N . LEU A 1 235 ? -17.375 1.067 11.354 1.00 97.94 235 LEU A N 1
ATOM 1808 C CA . LEU A 1 235 ? -16.619 0.199 10.450 1.00 97.94 235 LEU A CA 1
ATOM 1809 C C . LEU A 1 235 ? -17.029 -1.259 10.639 1.00 97.94 235 LEU A C 1
ATOM 1811 O O . LEU A 1 235 ? -17.117 -1.748 11.765 1.00 97.94 235 LEU A O 1
ATOM 1815 N N . ASP A 1 236 ? -17.191 -1.971 9.530 1.00 97.19 236 ASP A N 1
ATOM 1816 C CA . ASP A 1 236 ? -17.195 -3.427 9.543 1.00 97.19 236 ASP A CA 1
ATOM 1817 C C . ASP A 1 236 ? -15.772 -3.957 9.764 1.00 97.19 236 ASP A C 1
ATOM 1819 O O . ASP A 1 236 ? -14.909 -3.887 8.889 1.00 97.19 236 ASP A O 1
ATOM 1823 N N . ILE A 1 237 ? -15.533 -4.492 10.961 1.00 96.44 237 ILE A N 1
ATOM 1824 C CA . ILE A 1 237 ? -14.260 -5.107 11.359 1.00 96.44 237 ILE A CA 1
ATOM 1825 C C . ILE A 1 237 ? -14.340 -6.633 11.478 1.00 96.44 237 ILE A C 1
ATOM 1827 O O . ILE A 1 237 ? -13.459 -7.252 12.076 1.00 96.44 237 ILE A O 1
ATOM 1831 N N . THR A 1 238 ? -15.374 -7.268 10.919 1.00 94.44 238 THR A N 1
ATOM 1832 C CA . THR A 1 238 ? -15.586 -8.724 11.026 1.00 94.44 238 THR A CA 1
ATOM 1833 C C . THR A 1 238 ? -14.402 -9.515 10.464 1.00 94.44 238 THR A C 1
ATOM 1835 O O . THR A 1 238 ? -14.038 -10.567 10.991 1.00 94.44 238 THR A O 1
ATOM 1838 N N . SER A 1 239 ? -13.738 -8.971 9.441 1.00 91.25 239 SER A N 1
ATOM 1839 C CA . SER A 1 239 ? -12.536 -9.550 8.835 1.00 91.25 239 SER A CA 1
ATOM 1840 C C . SER A 1 239 ? -11.348 -9.662 9.801 1.00 91.25 239 SER A C 1
ATOM 1842 O O . SER A 1 239 ? -10.548 -10.582 9.658 1.00 91.25 239 SER A O 1
ATOM 1844 N N . LEU A 1 240 ? -11.248 -8.784 10.806 1.00 92.88 240 LEU A N 1
ATOM 1845 C CA . LEU A 1 240 ? -10.200 -8.837 11.832 1.00 92.88 240 LEU A CA 1
ATOM 1846 C C . LEU A 1 240 ? -10.497 -9.863 12.934 1.00 92.88 240 LEU A C 1
ATOM 1848 O O . LEU A 1 240 ? -9.574 -10.347 13.579 1.00 92.88 240 LEU A O 1
ATOM 1852 N N . ALA A 1 241 ? -11.771 -10.190 13.167 1.00 86.81 241 ALA A N 1
ATOM 1853 C CA . ALA A 1 241 ? -12.185 -11.064 14.265 1.00 86.81 241 ALA A CA 1
ATOM 1854 C C . ALA A 1 241 ? -11.994 -12.562 13.965 1.00 86.81 241 ALA A C 1
ATOM 1856 O O . ALA A 1 241 ? -11.883 -13.358 14.894 1.00 86.81 241 ALA A O 1
ATOM 1857 N N . ASN A 1 242 ? -11.954 -12.958 12.687 1.00 82.50 242 ASN A N 1
ATOM 1858 C CA . ASN A 1 242 ? -11.781 -14.357 12.279 1.00 82.50 242 ASN A CA 1
ATOM 1859 C C . ASN A 1 242 ? -10.720 -14.528 11.169 1.00 82.50 242 ASN A C 1
ATOM 1861 O O . ASN A 1 242 ? -11.050 -14.905 10.036 1.00 82.50 242 ASN A O 1
ATOM 1865 N N . PRO A 1 243 ? -9.433 -14.276 11.479 1.00 74.38 243 PRO A N 1
ATOM 1866 C CA . PRO A 1 243 ? -8.350 -14.365 10.500 1.00 74.38 243 PRO A CA 1
ATOM 1867 C C . PRO A 1 243 ? -8.117 -15.798 9.993 1.00 74.38 243 PRO A C 1
ATOM 1869 O O . PRO A 1 243 ? -7.649 -15.987 8.872 1.00 74.38 243 PRO A O 1
ATOM 1872 N N . GLN A 1 244 ? -8.477 -16.823 10.777 1.00 66.69 244 GLN A N 1
ATOM 1873 C CA . GLN A 1 244 ? -8.194 -18.220 10.428 1.00 66.69 244 GLN A CA 1
ATOM 1874 C C . GLN A 1 244 ? -8.979 -18.725 9.218 1.00 66.69 244 GLN A C 1
ATOM 1876 O O . GLN A 1 244 ? -8.453 -19.542 8.468 1.00 66.69 244 GLN A O 1
ATOM 1881 N N . SER A 1 245 ? -10.178 -18.193 8.969 1.00 66.38 245 SER A N 1
ATOM 1882 C CA . SER A 1 245 ? -10.966 -18.538 7.775 1.00 66.38 245 SER A CA 1
ATOM 1883 C C . SER A 1 245 ? -10.261 -18.213 6.449 1.00 66.38 245 SER A C 1
ATOM 1885 O O . SER A 1 245 ? -10.637 -18.746 5.408 1.00 66.38 245 SER A O 1
ATOM 1887 N N . ARG A 1 246 ? -9.236 -17.348 6.479 1.00 65.44 246 ARG A N 1
ATOM 1888 C CA . ARG A 1 246 ? -8.539 -16.844 5.289 1.00 65.44 246 ARG A CA 1
ATOM 1889 C C . ARG A 1 246 ? -7.152 -17.413 5.070 1.00 65.44 246 ARG A C 1
ATOM 1891 O O . ARG A 1 246 ? -6.586 -17.164 4.008 1.00 65.44 246 ARG A O 1
ATOM 1898 N N . ARG A 1 247 ? -6.594 -18.164 6.026 1.00 66.38 247 ARG A N 1
ATOM 1899 C CA . ARG A 1 247 ? -5.348 -18.880 5.753 1.00 66.38 247 ARG A CA 1
ATOM 1900 C C . ARG A 1 247 ? -5.638 -19.853 4.626 1.00 66.38 247 ARG A C 1
ATOM 1902 O O . ARG A 1 247 ? -6.348 -20.838 4.824 1.00 66.38 247 ARG A O 1
ATOM 1909 N N . ARG A 1 248 ? -5.105 -19.572 3.434 1.00 61.66 248 ARG A N 1
ATOM 1910 C CA . ARG A 1 248 ? -5.068 -20.582 2.382 1.00 61.66 248 ARG A CA 1
ATOM 1911 C C . ARG A 1 248 ? -4.397 -21.791 3.012 1.00 61.66 248 ARG A C 1
ATOM 1913 O O . ARG A 1 248 ? -3.315 -21.659 3.582 1.00 61.66 248 ARG A O 1
ATOM 1920 N N . SER A 1 249 ? -5.049 -22.947 2.935 1.00 55.06 249 SER A N 1
ATOM 1921 C CA . SER A 1 249 ? -4.393 -24.219 3.206 1.00 55.06 249 SER A CA 1
ATOM 1922 C C . SER A 1 249 ? -3.324 -24.388 2.127 1.00 55.06 249 SER A C 1
ATOM 1924 O O . SER A 1 249 ? -3.540 -25.008 1.091 1.00 55.06 249 SER A O 1
ATOM 1926 N N . ARG A 1 250 ? -2.180 -23.720 2.307 1.00 58.50 250 ARG A N 1
ATOM 1927 C CA . ARG A 1 250 ? -0.936 -24.147 1.694 1.00 58.50 250 ARG A CA 1
ATOM 1928 C C . ARG A 1 250 ? -0.665 -25.473 2.376 1.00 58.50 250 ARG A C 1
ATOM 1930 O O . ARG A 1 250 ? -0.267 -25.495 3.537 1.00 58.50 250 ARG A O 1
ATOM 1937 N N . THR A 1 251 ? -1.003 -26.558 1.686 1.00 51.69 251 THR A N 1
ATOM 1938 C CA . THR A 1 251 ? -0.534 -27.889 2.049 1.00 51.69 251 THR A CA 1
ATOM 1939 C C . THR A 1 251 ? 0.963 -27.768 2.277 1.00 51.69 251 THR A C 1
ATOM 1941 O O . THR A 1 251 ? 1.698 -27.276 1.422 1.00 51.69 251 THR A O 1
ATOM 1944 N N . THR A 1 252 ? 1.359 -28.104 3.492 1.00 46.59 252 THR A N 1
ATOM 1945 C CA . THR A 1 252 ? 2.673 -27.954 4.112 1.00 46.59 252 THR A CA 1
ATOM 1946 C C . THR A 1 252 ? 3.719 -28.900 3.516 1.00 46.59 252 THR A C 1
ATOM 1948 O O . THR A 1 252 ? 4.496 -29.487 4.249 1.00 46.59 252 THR A O 1
ATOM 1951 N N . ASP A 1 253 ? 3.739 -29.043 2.191 1.00 48.78 253 ASP A N 1
ATOM 1952 C CA . ASP A 1 253 ? 4.925 -29.481 1.453 1.00 48.78 253 ASP A CA 1
ATOM 1953 C C . ASP A 1 253 ? 5.696 -28.202 1.040 1.00 48.78 253 ASP A C 1
ATOM 1955 O O . ASP A 1 253 ? 5.607 -27.722 -0.089 1.00 48.78 253 ASP A O 1
ATOM 1959 N N . ASP A 1 254 ? 6.117 -27.383 2.008 1.00 52.31 254 ASP A N 1
ATOM 1960 C CA . ASP A 1 254 ? 7.412 -27.417 2.721 1.00 52.31 254 ASP A CA 1
ATOM 1961 C C . ASP A 1 254 ? 8.588 -26.796 1.953 1.00 52.31 254 ASP A C 1
ATOM 1963 O O . ASP A 1 254 ? 9.672 -27.356 1.788 1.00 52.31 254 ASP A O 1
ATOM 1967 N N . LEU A 1 255 ? 8.421 -25.532 1.574 1.00 54.38 255 LEU A N 1
ATOM 1968 C CA . LEU A 1 255 ? 9.551 -24.617 1.620 1.00 54.38 255 LEU A CA 1
ATOM 1969 C C . LEU A 1 255 ? 9.168 -23.452 2.525 1.00 54.38 255 LEU A C 1
ATOM 1971 O O . LEU A 1 255 ? 8.253 -22.689 2.219 1.00 54.38 255 LEU A O 1
ATOM 1975 N N . ASP A 1 256 ? 9.883 -23.352 3.650 1.00 68.38 256 ASP A N 1
ATOM 1976 C CA . ASP A 1 256 ? 10.077 -22.111 4.404 1.00 68.38 256 ASP A CA 1
ATOM 1977 C C . ASP A 1 256 ? 10.084 -20.938 3.406 1.00 68.38 256 ASP A C 1
ATOM 1979 O O . ASP A 1 256 ? 10.852 -21.009 2.445 1.00 68.38 256 ASP A O 1
ATOM 1983 N N 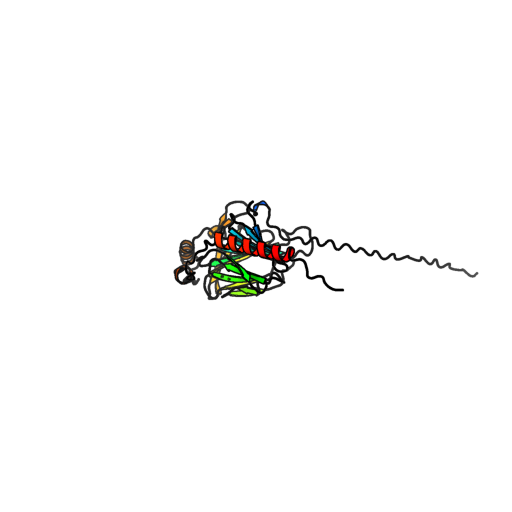. PRO A 1 257 ? 9.222 -19.912 3.546 1.00 63.69 257 PRO A N 1
ATOM 1984 C CA . PRO A 1 257 ? 9.130 -18.814 2.585 1.00 63.69 257 PRO A CA 1
ATOM 1985 C C . PRO A 1 257 ? 10.493 -18.213 2.239 1.00 63.69 257 PRO A C 1
ATOM 1987 O O . PRO A 1 257 ? 10.728 -17.873 1.080 1.00 63.69 257 PRO A O 1
ATOM 1990 N N . ASP A 1 258 ? 11.408 -18.159 3.211 1.00 65.25 258 ASP A N 1
ATOM 1991 C CA . ASP A 1 258 ? 12.773 -17.694 2.987 1.00 65.25 258 ASP A CA 1
ATOM 1992 C C . ASP A 1 258 ? 13.553 -18.686 2.094 1.00 65.25 258 ASP A C 1
ATOM 1994 O O . ASP A 1 258 ? 14.169 -18.271 1.111 1.00 65.25 258 ASP A O 1
ATOM 1998 N N . LYS A 1 259 ? 13.434 -20.004 2.327 1.00 70.56 259 LYS A N 1
ATOM 1999 C CA . LYS A 1 259 ? 14.003 -21.050 1.449 1.00 70.56 259 LYS A CA 1
ATOM 2000 C C . LYS A 1 259 ? 13.352 -21.104 0.070 1.00 70.56 259 LYS A C 1
ATOM 2002 O O . LYS A 1 259 ? 14.038 -21.392 -0.906 1.00 70.56 259 LYS A O 1
ATOM 2007 N N . TYR A 1 260 ? 12.047 -20.860 -0.036 1.00 72.06 260 TYR A N 1
ATOM 2008 C CA . TYR A 1 260 ? 11.348 -20.816 -1.319 1.00 72.06 260 TYR A CA 1
ATOM 2009 C C . TYR A 1 260 ? 11.865 -19.651 -2.159 1.00 72.06 260 TYR A C 1
ATOM 2011 O O . TYR A 1 260 ? 12.227 -19.839 -3.320 1.00 72.06 260 TYR A O 1
ATOM 2019 N N . LEU A 1 261 ? 11.923 -18.456 -1.564 1.00 66.94 261 LEU A N 1
ATOM 2020 C CA . LEU A 1 261 ? 12.424 -17.262 -2.236 1.00 66.94 261 LEU A CA 1
ATOM 2021 C C . LEU A 1 261 ? 13.888 -17.441 -2.637 1.00 66.94 261 LEU A C 1
ATOM 2023 O O . LEU A 1 261 ? 14.245 -17.125 -3.769 1.00 66.94 261 LEU A O 1
ATOM 2027 N N . GLU A 1 262 ? 14.713 -18.016 -1.762 1.00 70.12 262 GLU A N 1
ATOM 2028 C CA . GLU A 1 262 ? 16.106 -18.326 -2.074 1.00 70.12 262 GLU A CA 1
ATOM 2029 C C . GLU A 1 262 ? 16.242 -19.361 -3.203 1.00 70.12 262 GLU A C 1
ATOM 2031 O O . GLU A 1 262 ? 16.990 -19.134 -4.155 1.00 70.12 262 GLU A O 1
ATOM 2036 N N . LYS A 1 263 ? 15.478 -20.460 -3.166 1.00 77.44 263 LYS A N 1
ATOM 2037 C CA . LYS A 1 263 ? 15.473 -21.473 -4.232 1.00 77.44 263 LYS A CA 1
ATOM 2038 C C . LYS A 1 263 ? 15.056 -20.867 -5.569 1.00 77.44 263 LYS A C 1
ATOM 2040 O O . LYS A 1 263 ? 15.745 -21.050 -6.571 1.00 77.44 263 LYS A O 1
ATOM 2045 N N . ARG A 1 264 ? 13.950 -20.119 -5.591 1.00 69.94 264 ARG A N 1
ATOM 2046 C CA . ARG A 1 264 ? 13.432 -19.510 -6.821 1.00 69.94 264 ARG A CA 1
ATOM 2047 C C . ARG A 1 264 ? 14.398 -18.475 -7.389 1.00 69.94 264 ARG A C 1
ATOM 2049 O O . ARG A 1 264 ? 14.532 -18.355 -8.604 1.00 69.94 264 ARG A O 1
ATOM 2056 N N . PHE A 1 265 ? 15.102 -17.764 -6.513 1.00 66.06 265 PHE A N 1
ATOM 2057 C CA . PHE A 1 265 ? 16.169 -16.852 -6.896 1.00 66.06 265 PHE A CA 1
ATOM 2058 C C . PHE A 1 265 ? 17.305 -17.585 -7.626 1.00 66.06 265 PHE A C 1
ATOM 2060 O O . PHE A 1 265 ? 17.672 -17.194 -8.734 1.00 66.06 265 PHE A O 1
ATOM 2067 N N . ILE A 1 266 ? 17.805 -18.683 -7.048 1.00 73.56 266 ILE A N 1
ATOM 2068 C CA . ILE A 1 266 ? 18.870 -19.510 -7.642 1.00 73.56 266 ILE A CA 1
ATOM 2069 C C . ILE A 1 266 ? 18.442 -20.062 -9.012 1.00 73.56 266 ILE A C 1
ATOM 2071 O O . ILE A 1 266 ? 19.223 -20.040 -9.967 1.00 73.56 266 ILE A O 1
ATOM 2075 N N . GLU A 1 267 ? 17.196 -20.525 -9.139 1.00 76.56 267 GLU A N 1
ATOM 2076 C CA . GLU A 1 267 ? 16.638 -21.012 -10.408 1.00 76.56 267 GLU A CA 1
ATOM 2077 C C . GLU A 1 267 ? 16.636 -19.922 -11.492 1.00 76.56 267 GLU A C 1
ATOM 2079 O O . GLU A 1 267 ? 17.091 -20.162 -12.614 1.00 76.56 267 GLU A O 1
ATOM 2084 N N . LEU A 1 268 ? 16.186 -18.709 -11.153 1.00 66.62 268 LEU A N 1
ATOM 2085 C CA . LEU A 1 268 ? 16.137 -17.577 -12.083 1.00 66.62 268 LEU A CA 1
ATOM 2086 C C . LEU A 1 268 ? 17.534 -17.121 -12.522 1.00 66.62 268 LEU A C 1
ATOM 2088 O O . LEU A 1 268 ? 17.752 -16.869 -13.709 1.00 66.62 268 LEU A O 1
ATOM 2092 N N . GLU A 1 269 ? 18.499 -17.039 -11.602 1.00 70.56 269 GLU A N 1
ATOM 2093 C CA . GLU A 1 269 ? 19.889 -16.723 -11.955 1.00 70.56 269 GLU A CA 1
ATOM 2094 C C . GLU A 1 269 ? 20.490 -17.771 -12.894 1.00 70.56 269 GLU A C 1
ATOM 2096 O O . GLU A 1 269 ? 21.146 -17.429 -13.885 1.00 70.56 269 GLU A O 1
ATOM 2101 N N . THR A 1 270 ? 20.221 -19.049 -12.620 1.00 77.88 270 THR A N 1
ATOM 2102 C CA . THR A 1 270 ? 20.689 -20.168 -13.443 1.00 77.88 270 THR A CA 1
ATOM 2103 C C . THR A 1 270 ? 20.115 -20.086 -14.857 1.00 77.88 270 THR A C 1
ATOM 2105 O O . THR A 1 270 ? 20.856 -20.221 -15.834 1.00 77.88 270 THR A O 1
ATOM 2108 N N . GLU A 1 271 ? 18.819 -19.798 -15.001 1.00 74.88 271 GLU A N 1
ATOM 2109 C CA . GLU A 1 271 ? 18.176 -19.671 -16.311 1.00 74.88 271 GLU A CA 1
ATOM 2110 C C . GLU A 1 271 ? 18.723 -18.479 -17.117 1.00 74.88 271 GLU A C 1
ATOM 2112 O O . GLU A 1 271 ? 18.996 -18.602 -18.317 1.00 74.88 271 GLU A O 1
ATOM 2117 N N . VAL A 1 272 ? 18.942 -17.335 -16.461 1.00 68.81 272 VAL A N 1
ATOM 2118 C CA . VAL A 1 272 ? 19.540 -16.142 -17.082 1.00 68.81 272 VAL A CA 1
ATOM 2119 C C . VAL A 1 272 ? 20.962 -16.425 -17.562 1.00 68.81 272 VAL A C 1
ATOM 2121 O O . VAL A 1 272 ? 21.306 -16.075 -18.695 1.00 68.81 272 VAL A O 1
ATOM 2124 N N . ASN A 1 273 ? 21.782 -17.075 -16.735 1.00 71.94 273 ASN A N 1
ATOM 2125 C CA . ASN A 1 273 ? 23.148 -17.441 -17.101 1.00 71.94 273 ASN A CA 1
ATOM 2126 C C . ASN A 1 273 ? 23.166 -18.459 -18.247 1.00 71.94 273 ASN A C 1
ATOM 2128 O O . ASN A 1 273 ? 23.955 -18.310 -19.181 1.00 71.94 273 ASN A O 1
ATOM 2132 N N . ARG A 1 274 ? 22.239 -19.427 -18.251 1.00 82.31 274 ARG A N 1
ATOM 2133 C CA . ARG A 1 274 ? 22.078 -20.380 -19.358 1.00 82.31 274 ARG A CA 1
ATOM 2134 C C . ARG A 1 274 ? 21.741 -19.677 -20.671 1.00 82.31 274 ARG A C 1
ATOM 2136 O O . ARG A 1 274 ? 22.342 -19.998 -21.690 1.00 82.31 274 ARG A O 1
ATOM 2143 N N . LYS A 1 275 ? 20.824 -18.702 -20.664 1.00 74.44 275 LYS A N 1
ATOM 2144 C CA . LYS A 1 275 ? 20.475 -17.914 -21.864 1.00 74.44 275 LYS A CA 1
ATOM 2145 C C . LYS A 1 275 ? 21.636 -17.043 -22.346 1.00 74.44 275 LYS A C 1
ATOM 2147 O O . LYS A 1 275 ? 21.814 -16.902 -23.547 1.00 74.44 275 LYS A O 1
ATOM 2152 N N . ARG A 1 276 ? 22.440 -16.488 -21.432 1.00 74.69 276 ARG A N 1
ATOM 2153 C CA . ARG A 1 276 ? 23.611 -15.661 -21.775 1.00 74.69 276 ARG A CA 1
ATOM 2154 C C . ARG A 1 276 ? 24.744 -16.466 -22.408 1.00 74.69 276 ARG A C 1
ATOM 2156 O O . ARG A 1 276 ? 25.415 -15.966 -23.300 1.00 74.69 276 ARG A O 1
ATOM 2163 N N . ASN A 1 277 ? 24.941 -17.688 -21.925 1.00 79.81 277 ASN A N 1
ATOM 2164 C CA . ASN A 1 277 ? 26.024 -18.570 -22.353 1.00 79.81 277 ASN A CA 1
ATOM 2165 C C . ASN A 1 277 ? 25.586 -19.576 -23.421 1.00 79.81 277 ASN A C 1
ATOM 2167 O O . ASN A 1 277 ? 26.407 -20.370 -23.869 1.00 79.81 277 ASN A O 1
ATOM 2171 N N . SER A 1 278 ? 24.311 -19.570 -23.822 1.00 77.50 278 SER A N 1
ATOM 2172 C CA . SER A 1 278 ? 23.877 -20.322 -24.995 1.00 77.50 278 SER A CA 1
ATOM 2173 C C . SER A 1 278 ? 24.504 -19.639 -26.209 1.00 77.50 278 SER A C 1
ATOM 2175 O O . SER A 1 278 ? 24.167 -18.479 -26.457 1.00 77.50 278 SER A O 1
ATOM 2177 N N . PRO A 1 279 ? 25.437 -20.292 -26.929 1.00 68.69 279 PRO A N 1
ATOM 2178 C CA . PRO A 1 279 ? 26.014 -19.723 -28.135 1.00 68.69 279 PRO A CA 1
ATOM 2179 C C . PRO A 1 279 ? 24.853 -19.402 -29.066 1.00 68.69 279 PRO A C 1
ATOM 2181 O O . PRO A 1 279 ? 24.082 -20.291 -29.433 1.00 68.69 279 PRO A O 1
ATOM 2184 N N . GLY A 1 280 ? 24.670 -18.111 -29.348 1.00 59.91 280 GLY A N 1
ATOM 2185 C CA . GLY A 1 280 ? 23.645 -17.661 -30.270 1.00 59.91 280 GLY A CA 1
ATOM 2186 C C . GLY A 1 280 ? 23.792 -18.464 -31.551 1.00 59.91 280 GLY A C 1
ATOM 2187 O O . GLY A 1 280 ? 24.886 -18.523 -32.114 1.00 59.91 280 GLY A O 1
ATOM 2188 N N . ALA A 1 281 ? 22.701 -19.116 -31.958 1.00 51.19 281 ALA A N 1
ATOM 2189 C CA . ALA A 1 281 ? 22.548 -19.612 -33.310 1.00 51.19 281 ALA A CA 1
ATOM 2190 C C . ALA A 1 281 ? 23.039 -18.500 -34.235 1.00 51.19 281 ALA A C 1
ATOM 2192 O O . ALA A 1 281 ? 22.514 -17.385 -34.183 1.00 51.19 281 ALA A O 1
ATOM 2193 N N . ALA A 1 282 ? 24.116 -18.787 -34.965 1.00 49.78 282 ALA A N 1
ATOM 2194 C CA . ALA A 1 282 ? 24.665 -17.881 -35.948 1.00 49.78 282 ALA A CA 1
ATOM 2195 C C . ALA A 1 282 ? 23.498 -17.389 -36.805 1.00 49.78 282 ALA A C 1
ATOM 2197 O O . ALA A 1 282 ? 22.794 -18.188 -37.427 1.00 49.78 282 ALA A O 1
ATOM 2198 N N . VAL A 1 283 ? 23.248 -16.083 -36.752 1.00 49.41 283 VAL A N 1
ATOM 2199 C CA . VAL A 1 283 ? 22.375 -15.420 -37.708 1.00 49.41 283 VAL A CA 1
ATOM 2200 C C . VAL A 1 283 ? 23.098 -15.590 -39.035 1.00 49.41 283 VAL A C 1
ATOM 2202 O O . VAL A 1 283 ? 24.150 -14.994 -39.241 1.00 49.41 283 VAL A O 1
ATOM 2205 N N . ALA A 1 284 ? 22.614 -16.521 -39.853 1.00 47.62 284 ALA A N 1
ATOM 2206 C CA . ALA A 1 284 ? 23.060 -16.647 -41.226 1.00 47.62 284 ALA A CA 1
ATOM 2207 C C . ALA A 1 284 ? 22.624 -15.366 -41.949 1.00 47.62 284 ALA A C 1
ATOM 2209 O O . ALA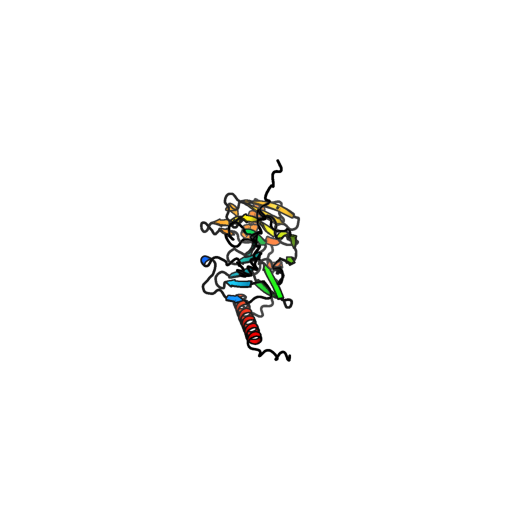 A 1 284 ? 21.422 -15.134 -42.100 1.00 47.62 284 ALA A O 1
ATOM 2210 N N . GLU A 1 285 ? 23.599 -14.519 -42.279 1.00 52.78 285 GLU A N 1
ATOM 2211 C CA . GLU A 1 285 ? 23.468 -13.469 -43.297 1.00 52.78 285 GLU A CA 1
ATOM 2212 C C . GLU A 1 285 ? 23.428 -14.083 -44.700 1.00 52.78 285 GLU A C 1
ATOM 2214 O O . GLU A 1 285 ? 24.149 -15.085 -44.933 1.00 52.78 285 GLU A O 1
#

Radius of gyration: 25.22 Å; chains: 1; bounding box: 46×95×78 Å

Foldseek 3Di:
DDDDDDDDDDDDDDDDPPDPDPPPPLDWPDPPVVLADPPKDWQDAQAQWTWIARLVQRWIWITGSFWIWIFGVQLVFKIKIKGFPDPDPDDRQQRIKIKIKAWDDQQARWDWDQDPVRWIWIQTSLGWTFTADNHPRATPDTPQWDKDADDQDSNRPGGIDTQEGLATKMKTQGMDGSAYSLLDVQGWIWIQANVRQIDIDGSVVQWDDPDNHDTHGDDHLVRVLVVCCVRPVPHDSVRSVCVPVRPDPPPPPDDDSSNVVVVVSVVSVVVVVCVVPPPPPPPDD

Sequence (285 aa):
MIRFSAILLVATILIPFSSSFAAESSLRFVPKPEDLDSDERKVKSPGNLSVMYGGKSRMIYVSNQTYTYTLSKQNRGSFQIAFTNSQTGANAYSHSAIHAFFFFPRVDDPFFEILDNGDVLLMTPSGHNVTISKNTGKILSVSGATISRSAPTLQNAGGTTIARLEDGLLLDCGSAIGDKARYLTPGSCTFIDSRDTKCKVANTELFKKLDKWNARFNKTDEELAVFLKTNCPKLDITSLANPQSRRRSRTTDDLDPDKYLEKRFIELETEVNRKRNSPGAAVAE

Secondary structure (DSSP, 8-state):
-PPPPPP----------------------PPPTTTS-TTEEEEPPSTT--EEEETTTTEEEEE-SSEEEEEETTTTTEEEEEEE--SSTT-TTTTEEEEEEEEES--S--EEEE-TTSPEEEE-TTS-EEEE-TTT--EEEETTEEEEEEPPPTTS--EEEEEEESSSEEEEEEEEESSBGGG-SS-EEEEE-TT--EEEEEHHHHEEE-SSS-EEE---HHHHHHHHHHH-TTS--HHHH-GGGG----------HHHHHHHHHHHHHHHHHHHHHS-------

pLDDT: mean 77.55, std 19.39, range [31.66, 98.5]